Protein AF-A0A250KW39-F1 (afdb_monomer)

Nearest PDB structures (foldseek):
  5y6i-assembly1_A  TM=8.775E-01  e=3.447E-02  Pseudomonas aeruginosa
  4wcg-assembly1_A  TM=8.724E-01  e=2.005E-01  Cyprinid herpesvirus 3
  4wcg-assembly1_B  TM=8.759E-01  e=2.499E-01  Cyprinid herpesvirus 3
  4kmf-assembly1_A-2  TM=8.148E-01  e=2.365E-01  Carassius auratus
  5f8e-assembly2_C  TM=6.368E-01  e=5.977E-02  Mycobacterium tuberculosis H37Rv

Structure (mmCIF, N/CA/C/O backbone):
data_AF-A0A250KW39-F1
#
_entry.id   AF-A0A250KW39-F1
#
loop_
_atom_site.group_PDB
_atom_site.id
_atom_site.type_symbol
_atom_site.label_atom_id
_atom_site.label_alt_id
_atom_site.label_comp_id
_atom_site.label_asym_id
_atom_site.label_entity_id
_atom_site.label_seq_id
_atom_site.pdbx_PDB_ins_code
_atom_site.Cartn_x
_atom_site.Cartn_y
_atom_site.Cartn_z
_atom_site.occupancy
_atom_site.B_iso_or_equiv
_atom_site.auth_seq_id
_atom_site.auth_comp_id
_atom_site.auth_asym_id
_atom_site.auth_atom_id
_atom_site.pdbx_PDB_model_num
ATOM 1 N N . MET A 1 1 ? -12.799 -20.389 -8.546 1.00 24.28 1 MET A N 1
ATOM 2 C CA . MET A 1 1 ? -11.908 -19.408 -9.205 1.00 24.28 1 MET A CA 1
ATOM 3 C C . MET A 1 1 ? -12.646 -18.087 -9.271 1.00 24.28 1 MET A C 1
ATOM 5 O O . MET A 1 1 ? -13.446 -17.881 -10.172 1.00 24.28 1 MET A O 1
ATOM 9 N N . THR A 1 2 ? -12.459 -17.237 -8.269 1.00 25.19 2 THR A N 1
ATOM 10 C CA . THR A 1 2 ? -13.122 -15.932 -8.212 1.00 25.19 2 THR A CA 1
ATOM 11 C C . THR A 1 2 ? -12.277 -14.962 -9.026 1.00 25.19 2 THR A C 1
ATOM 13 O O . THR A 1 2 ? -11.208 -14.546 -8.590 1.00 25.19 2 THR A O 1
ATOM 16 N N . SER A 1 3 ? -12.707 -14.669 -10.253 1.00 28.81 3 SER A N 1
ATOM 17 C CA . SER A 1 3 ? -12.162 -13.545 -11.010 1.00 28.81 3 SER A CA 1
ATOM 18 C C . SER A 1 3 ? -12.504 -12.276 -10.230 1.00 28.81 3 SER A C 1
ATOM 20 O O . SER A 1 3 ? -13.678 -11.954 -10.060 1.00 28.81 3 SER A O 1
ATOM 22 N N . VAL A 1 4 ? -11.496 -11.598 -9.680 1.00 34.19 4 VAL A N 1
ATOM 23 C CA . VAL A 1 4 ? -11.693 -10.295 -9.041 1.00 34.19 4 VAL A CA 1
ATOM 24 C C . VAL A 1 4 ? -11.966 -9.299 -10.164 1.00 34.19 4 VAL A C 1
ATOM 26 O O . VAL A 1 4 ? -11.054 -8.837 -10.846 1.00 34.19 4 VAL A O 1
ATOM 29 N N . ALA A 1 5 ? -13.243 -9.009 -10.406 1.00 32.41 5 ALA A N 1
ATOM 30 C CA . ALA A 1 5 ? -13.639 -7.971 -11.341 1.00 32.41 5 ALA A CA 1
ATOM 31 C C . ALA A 1 5 ? -13.163 -6.617 -10.795 1.00 32.41 5 ALA A C 1
ATOM 33 O O . ALA A 1 5 ? -13.677 -6.109 -9.799 1.00 32.41 5 ALA A O 1
ATOM 34 N N . HIS A 1 6 ? -12.157 -6.022 -11.434 1.00 46.25 6 HIS A N 1
ATOM 35 C CA . HIS A 1 6 ? -11.700 -4.685 -11.076 1.00 46.25 6 HIS A CA 1
ATOM 36 C C . HIS A 1 6 ? -12.673 -3.653 -11.643 1.00 46.25 6 HIS A C 1
ATOM 38 O O . HIS A 1 6 ? -12.792 -3.481 -12.857 1.00 46.25 6 HIS A O 1
ATOM 44 N N . GLN A 1 7 ? -13.386 -2.965 -10.756 1.00 50.16 7 GLN A N 1
ATOM 45 C CA . GLN A 1 7 ? -14.409 -2.001 -11.132 1.00 50.16 7 GLN A CA 1
ATOM 46 C C . GLN A 1 7 ? -14.252 -0.669 -10.422 1.00 50.16 7 GLN A C 1
ATOM 48 O O . GLN A 1 7 ? -13.841 -0.601 -9.268 1.00 50.16 7 GLN A O 1
ATOM 53 N N . ASN A 1 8 ? -14.668 0.394 -11.110 1.00 50.78 8 ASN A N 1
ATOM 54 C CA . ASN A 1 8 ? -14.828 1.709 -10.505 1.00 50.78 8 ASN A CA 1
ATOM 55 C C . ASN A 1 8 ? -16.280 1.848 -10.069 1.00 50.78 8 ASN A C 1
ATOM 57 O O . ASN A 1 8 ? -17.112 2.365 -10.821 1.00 50.78 8 ASN A O 1
ATOM 61 N N . VAL A 1 9 ? -16.580 1.346 -8.878 1.00 47.38 9 VAL A N 1
ATOM 62 C CA . VAL A 1 9 ? -17.898 1.518 -8.278 1.00 47.38 9 VAL A CA 1
ATOM 63 C C . VAL A 1 9 ? -17.781 2.480 -7.113 1.00 47.38 9 VAL A C 1
ATOM 65 O O . VAL A 1 9 ? -16.910 2.347 -6.256 1.00 47.38 9 VAL A O 1
ATOM 68 N N . TYR A 1 10 ? -18.638 3.492 -7.122 1.00 41.12 10 TYR A N 1
ATOM 69 C CA . TYR A 1 10 ? -18.862 4.324 -5.958 1.00 41.12 10 TYR A CA 1
ATOM 70 C C . TYR A 1 10 ? -19.977 3.658 -5.160 1.00 41.12 10 TYR A C 1
ATOM 72 O O . TYR A 1 10 ? -21.124 3.671 -5.588 1.00 41.12 10 TYR A O 1
ATOM 80 N N . LEU A 1 11 ? -19.630 3.040 -4.036 1.00 47.12 11 LEU A N 1
ATOM 81 C CA . LEU A 1 11 ? -20.627 2.580 -3.077 1.00 47.12 11 LEU A CA 1
ATOM 82 C C . LEU A 1 11 ? -20.996 3.785 -2.216 1.00 47.12 11 LEU A C 1
ATOM 84 O O . LEU A 1 11 ? -20.187 4.250 -1.409 1.00 47.12 11 LEU A O 1
ATOM 88 N N . GLY A 1 12 ? -22.184 4.345 -2.442 1.00 39.81 12 GLY A N 1
ATOM 89 C CA . GLY A 1 12 ? -22.645 5.492 -1.674 1.00 39.81 12 GLY A CA 1
ATOM 90 C C . GLY A 1 12 ? -22.842 5.127 -0.195 1.00 39.81 12 GLY A C 1
ATOM 91 O O . GLY A 1 12 ? -23.262 4.008 0.117 1.00 39.81 12 GLY A O 1
ATOM 92 N N . PRO A 1 13 ? -22.614 6.063 0.747 1.00 46.75 13 PRO A N 1
ATOM 93 C CA . PRO A 1 13 ? -22.873 5.828 2.171 1.00 46.75 13 PRO A CA 1
ATOM 94 C C . PRO A 1 13 ? -24.338 5.461 2.466 1.00 46.75 13 PRO A C 1
ATOM 96 O O . PRO A 1 13 ? -24.624 4.853 3.491 1.00 46.75 13 PRO A O 1
ATOM 99 N N . SER A 1 14 ? -25.272 5.778 1.566 1.00 50.09 14 SER A N 1
ATOM 100 C CA . SER A 1 14 ? -26.696 5.449 1.677 1.00 50.09 14 SER A CA 1
ATOM 101 C C . SER A 1 14 ? -27.032 3.969 1.466 1.00 50.09 14 SER A C 1
ATOM 103 O O . SER A 1 14 ? -28.029 3.511 2.017 1.00 50.09 14 SER A O 1
ATOM 105 N N . ALA A 1 15 ? -26.236 3.240 0.679 1.00 56.03 15 ALA A N 1
ATOM 106 C CA . ALA A 1 15 ? -26.459 1.828 0.367 1.00 56.03 15 ALA A CA 1
ATOM 107 C C . ALA A 1 15 ? -25.959 0.924 1.501 1.00 56.03 15 ALA A C 1
ATOM 109 O O . ALA A 1 15 ? -26.715 0.150 2.081 1.00 56.03 15 ALA A O 1
ATOM 110 N N . LEU A 1 16 ? -24.685 1.092 1.864 1.00 60.25 16 LEU A N 1
ATOM 111 C CA . LEU A 1 16 ? -24.022 0.299 2.901 1.00 60.25 16 LEU A CA 1
ATOM 112 C C . LEU A 1 16 ? -24.340 0.784 4.320 1.00 60.25 16 LEU A C 1
ATOM 114 O O . LEU A 1 16 ? -24.392 -0.020 5.241 1.00 60.25 16 LEU A O 1
ATOM 118 N N . GLY A 1 17 ? -24.583 2.084 4.516 1.00 59.19 17 GLY A N 1
ATOM 119 C CA . GLY A 1 17 ? -24.853 2.654 5.842 1.00 59.19 17 GLY A CA 1
ATOM 120 C C . GLY A 1 17 ? -26.207 2.264 6.442 1.00 59.19 17 GLY A C 1
ATOM 121 O O . GLY A 1 17 ? -26.485 2.617 7.583 1.00 59.19 17 GLY A O 1
ATOM 122 N N . ARG A 1 18 ? -27.058 1.563 5.681 1.00 63.81 18 ARG A N 1
ATOM 123 C CA . ARG A 1 18 ? -28.350 1.028 6.144 1.00 63.81 18 ARG A CA 1
ATOM 124 C C . ARG A 1 18 ? -28.279 -0.435 6.583 1.00 63.81 18 ARG A C 1
ATOM 126 O O . ARG A 1 18 ? -29.274 -0.934 7.104 1.00 63.81 18 ARG A O 1
ATOM 133 N N . LEU A 1 19 ? -27.147 -1.101 6.356 1.00 68.62 19 LEU A N 1
ATOM 134 C CA . LEU A 1 19 ? -26.942 -2.492 6.743 1.00 68.62 19 LEU A CA 1
ATOM 135 C C . LEU A 1 19 ? -26.748 -2.597 8.255 1.00 68.62 19 LEU A C 1
ATOM 137 O O . LEU A 1 19 ? -26.087 -1.751 8.864 1.00 68.62 19 LEU A O 1
ATOM 141 N N . ARG A 1 20 ? -27.335 -3.631 8.856 1.00 70.00 20 ARG A N 1
ATOM 142 C CA . ARG A 1 20 ? -27.122 -3.977 10.267 1.00 70.00 20 ARG A CA 1
ATOM 143 C C . ARG A 1 20 ? -26.048 -5.057 10.392 1.00 70.00 20 ARG A C 1
ATOM 145 O O . ARG A 1 20 ? -25.825 -5.815 9.454 1.00 70.00 20 ARG A O 1
ATOM 152 N N . ASP A 1 21 ? -25.394 -5.125 11.550 1.00 70.00 21 ASP A N 1
ATOM 153 C CA . ASP A 1 21 ? -24.298 -6.076 11.799 1.00 70.00 21 ASP A CA 1
ATOM 154 C C . ASP A 1 21 ? -24.741 -7.553 11.723 1.00 70.00 21 ASP A C 1
ATOM 156 O O . ASP A 1 21 ? -23.917 -8.428 11.470 1.00 70.00 21 ASP A O 1
ATOM 160 N N . ASP A 1 22 ? -26.028 -7.840 11.934 1.00 75.25 22 ASP A N 1
ATOM 161 C CA . ASP A 1 22 ? -26.631 -9.179 11.945 1.00 75.25 22 ASP A CA 1
ATOM 162 C C . ASP A 1 22 ? -27.303 -9.571 10.618 1.00 75.25 22 ASP A C 1
ATOM 164 O O . ASP A 1 22 ? -27.958 -10.610 10.520 1.00 75.25 22 ASP A O 1
ATOM 168 N N . GLU A 1 23 ? -27.153 -8.747 9.583 1.00 74.25 23 GLU A N 1
ATOM 169 C CA . GLU A 1 23 ? -27.891 -8.897 8.340 1.00 74.25 23 GLU A CA 1
ATOM 170 C C . GLU A 1 23 ? -27.106 -9.673 7.275 1.00 74.25 23 GLU A C 1
ATOM 172 O O . GLU A 1 23 ? -25.963 -9.348 6.952 1.00 74.25 23 GLU A O 1
ATOM 177 N N . SER A 1 24 ? -27.735 -10.700 6.692 1.00 74.25 24 SER A N 1
ATOM 178 C CA . SER A 1 24 ? -27.155 -11.432 5.565 1.00 74.25 24 SER A CA 1
ATOM 179 C C . SER A 1 24 ? -27.348 -10.640 4.275 1.00 74.25 24 SER A C 1
ATOM 181 O O . SER A 1 24 ? -28.470 -10.287 3.907 1.00 74.25 24 SER A O 1
ATOM 183 N N . VAL A 1 25 ? -26.238 -10.359 3.599 1.00 78.00 25 VAL A N 1
ATOM 184 C CA . VAL A 1 25 ? -26.198 -9.567 2.372 1.00 78.00 25 VAL A CA 1
ATOM 185 C C . VAL A 1 25 ? -25.341 -10.307 1.358 1.00 78.00 25 VAL A C 1
ATOM 187 O O . VAL A 1 25 ? -24.231 -10.737 1.683 1.00 78.00 25 VAL A O 1
ATOM 190 N N . ALA A 1 26 ? -25.828 -10.433 0.128 1.00 77.88 26 ALA A N 1
ATOM 191 C CA . ALA A 1 26 ? -25.006 -10.890 -0.983 1.00 77.88 26 ALA A CA 1
ATOM 192 C C . ALA A 1 26 ? -24.479 -9.676 -1.755 1.00 77.88 26 ALA A C 1
ATOM 194 O O . ALA A 1 26 ? -25.224 -8.749 -2.065 1.00 77.88 26 ALA A O 1
ATOM 195 N N . ILE A 1 27 ? -23.180 -9.672 -2.054 1.00 76.31 27 ILE A N 1
ATOM 196 C CA . ILE A 1 27 ? -22.548 -8.652 -2.894 1.00 76.31 27 ILE A CA 1
ATOM 197 C C . ILE A 1 27 ? -22.086 -9.334 -4.174 1.00 76.31 27 ILE A C 1
ATOM 199 O O . ILE A 1 27 ? -21.207 -10.198 -4.133 1.00 76.31 27 ILE A O 1
ATOM 203 N N . ALA A 1 28 ? -22.640 -8.919 -5.307 1.00 73.25 28 ALA A N 1
ATOM 204 C CA . ALA A 1 28 ? -22.155 -9.305 -6.622 1.00 73.25 28 ALA A CA 1
ATOM 205 C C . ALA A 1 28 ? -21.411 -8.126 -7.254 1.00 73.25 28 ALA A C 1
ATOM 207 O O . ALA A 1 28 ? -21.917 -7.011 -7.327 1.00 73.25 28 ALA A O 1
ATOM 208 N N . VAL A 1 29 ? -20.186 -8.370 -7.716 1.00 66.88 29 VAL A N 1
ATOM 209 C CA . VAL A 1 29 ? -19.383 -7.383 -8.450 1.00 66.88 29 VAL A CA 1
ATOM 210 C C . VAL A 1 29 ? -19.227 -7.896 -9.876 1.00 66.88 29 VAL A C 1
ATOM 212 O O . VAL A 1 29 ? -18.452 -8.819 -10.126 1.00 66.88 29 VAL A O 1
ATOM 215 N N . GLY A 1 30 ? -19.993 -7.337 -10.810 1.00 63.31 30 GLY A N 1
ATOM 216 C CA . GLY A 1 30 ? -20.053 -7.776 -12.209 1.00 63.31 30 GLY A CA 1
ATOM 217 C C . GLY A 1 30 ? -19.812 -6.612 -13.159 1.00 63.31 30 GLY A C 1
ATOM 218 O O . GLY A 1 30 ? -19.944 -5.474 -12.750 1.00 63.31 30 GLY A O 1
ATOM 219 N N . ARG A 1 31 ? -19.468 -6.852 -14.434 1.00 58.69 31 ARG A N 1
ATOM 220 C CA . ARG A 1 31 ? -18.970 -5.840 -15.408 1.00 58.69 31 ARG A CA 1
ATOM 221 C C . ARG A 1 31 ? -19.741 -4.503 -15.464 1.00 58.69 31 ARG A C 1
ATOM 223 O O . ARG A 1 31 ? -19.129 -3.469 -15.763 1.00 58.69 31 ARG A O 1
ATOM 230 N N . ASP A 1 32 ? -21.023 -4.526 -15.129 1.00 61.56 32 ASP A N 1
ATOM 231 C CA . ASP A 1 32 ? -21.939 -3.391 -15.220 1.00 61.56 32 ASP A CA 1
ATOM 232 C C . ASP A 1 32 ? -22.148 -2.631 -13.894 1.00 61.56 32 ASP A C 1
ATOM 234 O O . ASP A 1 32 ? -22.604 -1.486 -13.924 1.00 61.56 32 ASP A O 1
ATOM 238 N N . GLY A 1 33 ? -21.717 -3.181 -12.750 1.00 64.62 33 GLY A N 1
ATOM 239 C CA . GLY A 1 33 ? -21.782 -2.511 -11.449 1.00 64.62 33 GLY A CA 1
ATOM 240 C C . GLY A 1 33 ? -21.633 -3.446 -10.244 1.00 64.62 33 GLY A C 1
ATOM 241 O O . GLY A 1 33 ? -21.324 -4.631 -10.376 1.00 64.62 33 GLY A O 1
ATOM 242 N N . VAL A 1 34 ? -21.867 -2.888 -9.052 1.00 68.50 34 VAL A N 1
ATOM 243 C CA . VAL A 1 34 ? -22.005 -3.677 -7.819 1.00 68.50 34 VAL A CA 1
ATOM 244 C C . VAL A 1 34 ? -23.482 -3.791 -7.490 1.00 68.50 34 VAL A C 1
ATOM 246 O O . VAL A 1 34 ? -24.188 -2.783 -7.425 1.00 68.50 34 VAL A O 1
ATOM 249 N N . GLU A 1 35 ? -23.918 -5.018 -7.257 1.00 74.44 35 GLU A N 1
ATOM 250 C CA . GLU A 1 35 ? -25.256 -5.351 -6.801 1.00 74.44 35 GLU A CA 1
ATOM 251 C C . GLU A 1 35 ? -25.175 -5.804 -5.344 1.00 74.44 35 GLU A C 1
ATOM 253 O O . GLU A 1 35 ? -24.346 -6.638 -4.973 1.00 74.44 35 GLU A O 1
ATOM 258 N N . LEU A 1 36 ? -26.020 -5.210 -4.514 1.00 77.31 36 LEU A N 1
ATOM 259 C CA . LEU A 1 36 ? -26.232 -5.574 -3.121 1.00 77.31 36 LEU A CA 1
ATOM 260 C C . LEU A 1 36 ? -27.615 -6.208 -3.026 1.00 77.31 36 LEU A C 1
ATOM 262 O O . LEU A 1 36 ? -28.611 -5.521 -3.241 1.00 77.31 36 LEU A O 1
ATOM 266 N N . GLU A 1 37 ? -27.685 -7.495 -2.712 1.00 76.31 37 GLU A N 1
ATOM 267 C CA . GLU A 1 37 ? -28.947 -8.184 -2.462 1.00 76.31 37 GLU A CA 1
ATOM 268 C C . GLU A 1 37 ? -29.176 -8.335 -0.959 1.00 76.31 37 GLU A C 1
ATOM 270 O O . GLU A 1 37 ? -28.325 -8.845 -0.223 1.00 76.31 37 GLU A O 1
ATOM 275 N N . ARG A 1 38 ? -30.343 -7.881 -0.507 1.00 75.69 38 ARG A N 1
ATOM 276 C CA . ARG A 1 38 ? -30.764 -7.883 0.891 1.00 75.69 38 ARG A CA 1
ATOM 277 C C . ARG A 1 38 ? -32.224 -8.303 0.969 1.00 75.69 38 ARG A C 1
ATOM 279 O O . ARG A 1 38 ? -33.082 -7.596 0.459 1.00 75.69 38 ARG A O 1
ATOM 286 N N . ALA A 1 39 ? -32.516 -9.413 1.646 1.00 73.75 39 ALA A N 1
ATOM 287 C CA . ALA A 1 39 ? -33.890 -9.874 1.891 1.00 73.75 39 ALA A CA 1
ATOM 288 C C . ALA A 1 39 ? -34.794 -9.905 0.628 1.00 73.75 39 ALA A C 1
ATOM 290 O O . ALA A 1 39 ? -35.990 -9.636 0.715 1.00 73.75 39 ALA A O 1
ATOM 291 N N . GLY A 1 40 ? -34.223 -10.224 -0.542 1.00 70.12 40 GLY A N 1
ATOM 292 C CA . GLY A 1 40 ? -34.926 -10.242 -1.833 1.00 70.12 40 GLY A CA 1
ATOM 293 C C . GLY A 1 40 ? -35.009 -8.891 -2.560 1.00 70.12 40 GLY A C 1
ATOM 294 O O . GLY A 1 40 ? -35.564 -8.828 -3.655 1.00 70.12 40 GLY A O 1
ATOM 295 N N . GLU A 1 41 ? -34.454 -7.817 -1.995 1.00 72.69 41 GLU A N 1
ATOM 296 C CA . GLU A 1 41 ? -34.275 -6.527 -2.663 1.00 72.69 41 GLU A CA 1
ATOM 297 C C . GLU A 1 41 ? -32.861 -6.416 -3.242 1.00 72.69 41 GLU A C 1
ATOM 299 O O . GLU A 1 41 ? -31.872 -6.559 -2.522 1.00 72.69 41 GLU A O 1
ATOM 304 N N . THR A 1 42 ? -32.756 -6.109 -4.536 1.00 74.25 42 THR A N 1
ATOM 305 C CA . THR A 1 42 ? -31.475 -5.862 -5.211 1.00 74.25 42 THR A CA 1
ATOM 306 C C . THR A 1 42 ? -31.259 -4.365 -5.400 1.00 74.25 42 THR A C 1
ATOM 308 O O . THR A 1 42 ? -32.011 -3.688 -6.103 1.00 74.25 42 THR A O 1
ATOM 311 N N . LEU A 1 43 ? -30.193 -3.841 -4.804 1.00 71.44 43 LEU A N 1
ATOM 312 C CA . LEU A 1 43 ? -29.714 -2.484 -5.015 1.00 71.44 43 LEU A CA 1
ATOM 313 C C . LEU A 1 43 ? -28.532 -2.505 -5.987 1.00 71.44 43 LEU A C 1
ATOM 315 O O . LEU A 1 43 ? -27.469 -3.031 -5.666 1.00 71.44 43 LEU A O 1
ATOM 319 N N . VAL A 1 44 ? -28.708 -1.898 -7.161 1.00 69.00 44 VAL A N 1
ATOM 320 C CA . VAL A 1 44 ? -27.661 -1.799 -8.187 1.00 69.00 44 VAL A CA 1
ATOM 321 C C . VAL A 1 44 ? -27.028 -0.411 -8.146 1.00 69.00 44 VAL A C 1
ATOM 323 O O . VAL A 1 44 ? -27.677 0.590 -8.464 1.00 69.00 44 VAL A O 1
ATOM 326 N N . GLU A 1 45 ? -25.750 -0.343 -7.781 1.00 67.81 45 GLU A N 1
ATOM 327 C CA . GLU A 1 45 ? -24.987 0.905 -7.790 1.00 67.81 45 GLU A CA 1
ATOM 328 C C . GLU A 1 45 ? -24.378 1.167 -9.170 1.00 67.81 45 GLU A C 1
ATOM 330 O O . GLU A 1 45 ? -23.684 0.330 -9.760 1.00 67.81 45 GLU A O 1
ATOM 335 N N . LYS A 1 46 ? -24.646 2.366 -9.703 1.00 61.81 46 LYS A N 1
ATOM 336 C CA . LYS A 1 46 ? -24.255 2.742 -11.066 1.00 61.81 46 LYS A CA 1
ATOM 337 C C . LYS A 1 46 ? -22.772 3.075 -11.152 1.00 61.81 46 LYS A C 1
ATOM 339 O O . LYS A 1 46 ? -22.194 3.774 -10.320 1.00 61.81 46 LYS A O 1
ATOM 344 N N . ARG A 1 47 ? -22.169 2.664 -12.262 1.00 65.00 47 ARG A N 1
ATOM 345 C CA . ARG A 1 47 ? -20.781 2.974 -12.591 1.00 65.00 47 ARG A CA 1
ATOM 346 C C . ARG A 1 47 ? -20.559 4.479 -12.760 1.00 65.00 47 ARG A C 1
ATOM 348 O O . ARG A 1 47 ? -21.276 5.155 -13.498 1.00 65.00 47 ARG A O 1
ATOM 355 N N . VAL A 1 48 ? -19.503 4.994 -12.135 1.00 66.25 48 VAL A N 1
ATOM 356 C CA . VAL A 1 48 ? -19.113 6.406 -12.253 1.00 66.25 48 VAL A CA 1
ATOM 357 C C . VAL A 1 48 ? -18.054 6.562 -13.345 1.00 66.25 48 VAL A C 1
ATOM 359 O O . VAL A 1 48 ? -17.117 5.765 -13.446 1.00 66.25 48 VAL A O 1
ATOM 362 N N . ARG A 1 49 ? -18.173 7.609 -14.176 1.00 67.56 49 ARG A N 1
ATOM 363 C CA . ARG A 1 49 ? -17.088 7.990 -15.093 1.00 67.56 49 ARG A CA 1
ATOM 364 C C . ARG A 1 49 ? -15.942 8.574 -14.281 1.00 67.56 49 ARG A C 1
ATOM 366 O O . ARG A 1 49 ? -16.090 9.633 -13.674 1.00 67.56 49 ARG A O 1
ATOM 373 N N . LEU A 1 50 ? -14.796 7.904 -14.292 1.00 66.50 50 LEU A N 1
ATOM 374 C CA . LEU A 1 50 ? -13.627 8.411 -13.594 1.00 66.50 50 LEU A CA 1
ATOM 375 C C . LEU A 1 50 ? -12.960 9.562 -14.357 1.00 66.50 50 LEU A C 1
ATOM 377 O O . LEU A 1 50 ? -12.737 9.446 -15.565 1.00 66.50 50 LEU A O 1
ATOM 381 N N . PRO A 1 51 ? -12.568 10.647 -13.665 1.00 72.06 51 PRO A N 1
ATOM 382 C CA . PRO A 1 51 ? -11.700 11.663 -14.244 1.00 72.06 51 PRO A CA 1
ATOM 383 C C . PRO A 1 51 ? -10.365 11.064 -14.709 1.00 72.06 51 PRO A C 1
ATOM 385 O O . PRO A 1 51 ? -9.780 10.231 -14.018 1.00 72.06 51 PRO A O 1
ATOM 388 N N . VAL A 1 52 ? -9.821 11.560 -15.824 1.00 68.69 52 VAL A N 1
ATOM 389 C CA . VAL A 1 52 ? -8.543 11.087 -16.406 1.00 68.69 52 VAL A CA 1
ATOM 390 C C . VAL A 1 52 ? -7.387 11.125 -15.396 1.00 68.69 52 VAL A C 1
ATOM 392 O O . VAL A 1 52 ? -6.567 10.214 -15.354 1.00 68.69 52 VAL A O 1
ATOM 395 N N . ARG A 1 53 ? -7.344 12.140 -14.524 1.00 68.50 53 ARG A N 1
ATOM 396 C CA . ARG A 1 53 ? -6.348 12.231 -13.439 1.00 68.50 53 ARG A CA 1
ATOM 397 C C . ARG A 1 53 ? -6.394 11.045 -12.463 1.00 68.50 53 ARG A C 1
ATOM 399 O O . ARG A 1 53 ? -5.365 10.608 -11.969 1.00 68.50 53 ARG A O 1
ATOM 406 N N . TRP A 1 54 ? -7.573 10.495 -12.181 1.00 70.94 54 TRP A N 1
ATOM 407 C CA . TRP A 1 54 ? -7.693 9.344 -11.280 1.00 70.94 54 TRP A CA 1
ATOM 408 C C . TRP A 1 54 ? -7.210 8.074 -11.961 1.00 70.94 54 TRP A C 1
ATOM 410 O O . TRP A 1 54 ? -6.498 7.285 -11.353 1.00 70.94 54 TRP A O 1
ATOM 420 N N . VAL A 1 55 ? -7.532 7.933 -13.245 1.00 69.56 55 VAL A N 1
ATOM 421 C CA . VAL A 1 55 ? -7.044 6.842 -14.085 1.00 69.56 55 VAL A CA 1
ATOM 422 C C . VAL A 1 55 ? -5.511 6.800 -14.100 1.00 69.56 55 VAL A C 1
ATOM 424 O O . VAL A 1 55 ? -4.936 5.757 -13.807 1.00 69.56 55 VAL A O 1
ATOM 427 N N . LYS A 1 56 ? -4.852 7.945 -14.337 1.00 69.62 56 LYS A N 1
ATOM 428 C CA . LYS A 1 56 ? -3.384 8.062 -14.256 1.00 69.62 56 LYS A CA 1
ATOM 429 C C . LYS A 1 56 ? -2.863 7.691 -12.862 1.00 69.62 56 LYS A C 1
ATOM 431 O O . LYS A 1 56 ? -1.987 6.843 -12.744 1.00 69.62 56 LYS A O 1
ATOM 436 N N . GLY A 1 57 ? -3.496 8.207 -11.807 1.00 73.81 57 GLY A N 1
ATOM 437 C CA . GLY A 1 57 ? -3.146 7.862 -10.427 1.00 73.81 57 GLY A CA 1
ATOM 438 C C . GLY A 1 57 ? -3.196 6.357 -10.113 1.00 73.81 57 GLY A C 1
ATOM 439 O O . GLY A 1 57 ? -2.301 5.856 -9.440 1.00 73.81 57 GLY A O 1
ATOM 440 N N . PHE A 1 58 ? -4.187 5.609 -10.614 1.00 72.75 58 PHE A N 1
ATOM 441 C CA . PHE A 1 58 ? -4.282 4.155 -10.382 1.00 72.75 58 PHE A CA 1
ATOM 442 C C . PHE A 1 58 ? -3.170 3.342 -11.051 1.00 72.75 58 PHE A C 1
ATOM 444 O O . PHE A 1 58 ? -2.810 2.262 -10.560 1.00 72.75 58 PHE A O 1
ATOM 451 N N . SER A 1 59 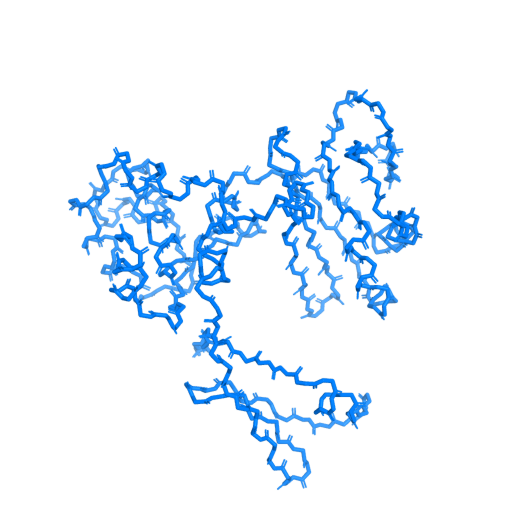? -2.660 3.848 -12.169 1.00 72.50 59 SER A N 1
ATOM 452 C CA . SER A 1 59 ? -1.493 3.311 -12.857 1.00 72.50 59 SER A CA 1
ATOM 453 C C . SER A 1 59 ? -0.207 3.654 -1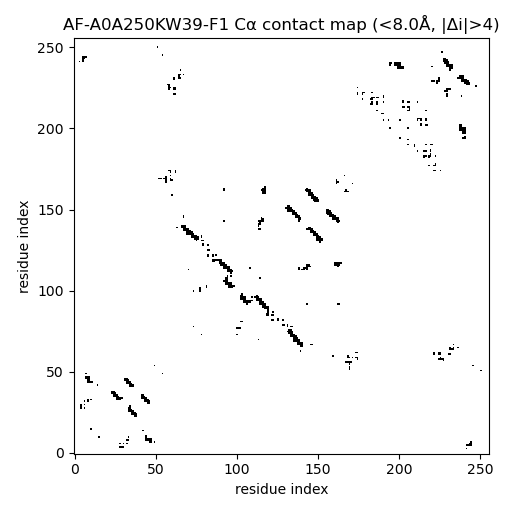2.106 1.00 72.50 59 SER A C 1
ATOM 455 O O . SER A 1 59 ? 0.574 2.757 -11.794 1.00 72.50 59 SER A O 1
ATOM 457 N N . ASP A 1 60 ? -0.031 4.925 -11.737 1.00 77.12 60 ASP A N 1
ATOM 458 C CA . ASP A 1 60 ? 1.169 5.422 -11.053 1.00 77.12 60 ASP A CA 1
ATOM 459 C C . ASP A 1 60 ? 1.379 4.747 -9.691 1.00 77.12 60 ASP A C 1
ATOM 461 O O . ASP A 1 60 ? 2.497 4.383 -9.340 1.00 77.12 60 ASP A O 1
ATOM 465 N N . VAL A 1 61 ? 0.302 4.477 -8.945 1.00 81.56 61 VAL A N 1
ATOM 466 C CA . VAL A 1 61 ? 0.358 3.770 -7.652 1.00 81.56 61 VAL A CA 1
ATOM 467 C C . VAL A 1 61 ? 1.046 2.403 -7.756 1.00 81.56 61 VAL A C 1
ATOM 469 O O . VAL A 1 61 ? 1.753 2.011 -6.830 1.00 81.56 61 VAL A O 1
ATOM 472 N N . GLN A 1 62 ? 0.882 1.664 -8.859 1.00 82.25 62 GLN A N 1
ATOM 473 C CA . GLN A 1 62 ? 1.525 0.347 -8.998 1.00 82.25 62 GLN A CA 1
ATOM 474 C C . GLN A 1 62 ? 3.025 0.427 -9.223 1.00 82.25 62 GLN A C 1
ATOM 476 O O . GLN A 1 62 ? 3.719 -0.540 -8.941 1.00 82.25 62 GLN A O 1
ATOM 481 N N . VAL A 1 63 ? 3.528 1.562 -9.699 1.00 79.56 63 VAL A N 1
ATOM 482 C CA . VAL A 1 63 ? 4.957 1.742 -9.949 1.00 79.56 63 VAL A CA 1
ATOM 483 C C . VAL A 1 63 ? 5.741 1.828 -8.637 1.00 79.56 63 VAL A C 1
ATOM 485 O O . VAL A 1 63 ? 6.847 1.305 -8.548 1.00 79.56 63 VAL A O 1
ATOM 488 N N . TYR A 1 64 ? 5.156 2.413 -7.588 1.00 84.12 64 TYR A N 1
ATOM 489 C CA . TYR A 1 64 ? 5.818 2.526 -6.282 1.00 84.12 64 TYR A CA 1
ATOM 490 C C . TYR A 1 64 ? 5.833 1.214 -5.502 1.00 84.12 64 TYR A C 1
ATOM 492 O O . TYR A 1 64 ? 6.748 0.968 -4.718 1.00 84.12 64 TYR A O 1
ATOM 500 N N . GLN A 1 65 ? 4.812 0.376 -5.677 1.00 89.31 65 GLN A N 1
ATOM 501 C CA . GLN A 1 65 ? 4.588 -0.760 -4.788 1.00 89.31 65 GLN A CA 1
ATOM 502 C C . GLN A 1 65 ? 5.734 -1.793 -4.759 1.00 89.31 65 GLN A C 1
ATOM 504 O O . GLN A 1 65 ? 6.125 -2.173 -3.655 1.00 89.31 65 GLN A O 1
ATOM 509 N N . PRO A 1 66 ? 6.361 -2.178 -5.888 1.00 88.50 66 PRO A N 1
ATOM 510 C CA . PRO A 1 66 ? 7.535 -3.062 -5.885 1.00 88.50 66 PRO A CA 1
ATOM 511 C C . PRO A 1 66 ? 8.757 -2.504 -5.133 1.00 88.50 66 PRO A C 1
ATOM 513 O O . PRO A 1 66 ? 9.598 -3.258 -4.635 1.00 88.50 66 PRO A O 1
ATOM 516 N N . GLY A 1 67 ? 8.879 -1.177 -5.038 1.00 88.19 67 GLY A N 1
ATOM 517 C CA . GLY A 1 67 ? 9.975 -0.520 -4.321 1.00 88.19 67 GLY A CA 1
ATOM 518 C C . GLY A 1 67 ? 9.696 -0.272 -2.839 1.00 88.19 67 GLY A C 1
ATOM 519 O O . GLY A 1 67 ? 10.599 0.156 -2.121 1.00 88.19 67 GLY A O 1
ATOM 520 N N . LEU A 1 68 ? 8.483 -0.553 -2.353 1.00 92.62 68 LEU A N 1
ATOM 521 C CA . LEU A 1 68 ? 8.174 -0.442 -0.930 1.00 92.62 68 LEU A CA 1
ATOM 522 C C . LEU A 1 68 ? 8.975 -1.463 -0.118 1.00 92.62 68 LEU A C 1
ATOM 524 O O . LEU A 1 68 ? 9.186 -2.608 -0.528 1.00 92.62 68 LEU A O 1
ATOM 528 N N . ARG A 1 69 ? 9.421 -1.042 1.062 1.0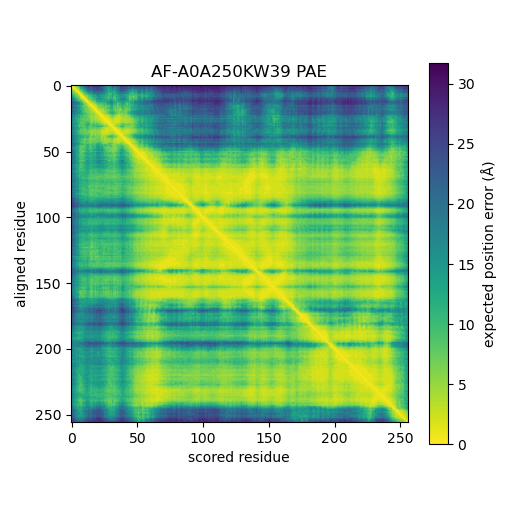0 94.31 69 ARG A N 1
ATOM 529 C CA . ARG A 1 69 ? 10.148 -1.872 2.026 1.00 94.31 69 ARG A CA 1
ATOM 530 C C . ARG A 1 69 ? 9.443 -1.834 3.370 1.00 94.31 69 ARG A C 1
ATOM 532 O O . ARG A 1 69 ? 8.933 -0.786 3.770 1.00 94.31 69 ARG A O 1
ATOM 539 N N . LEU A 1 70 ? 9.382 -2.984 4.044 1.00 95.25 70 LEU A N 1
ATOM 540 C CA . LEU A 1 70 ? 8.738 -3.088 5.350 1.00 95.25 70 LEU A CA 1
ATOM 541 C C . LEU A 1 70 ? 9.517 -2.225 6.337 1.00 95.25 70 LEU A C 1
ATOM 543 O O . LEU A 1 70 ? 10.705 -2.448 6.555 1.00 95.25 70 LEU A O 1
ATOM 547 N N . PHE A 1 71 ? 8.840 -1.253 6.933 1.00 94.94 71 PHE A N 1
ATOM 548 C CA . PHE A 1 71 ? 9.406 -0.450 8.005 1.00 94.94 71 PHE A CA 1
ATOM 549 C C . PHE A 1 71 ? 9.190 -1.141 9.348 1.00 94.94 71 PHE A C 1
ATOM 551 O O . PHE A 1 71 ? 10.124 -1.334 10.124 1.00 94.94 71 PHE A O 1
ATOM 558 N N . CYS A 1 72 ? 7.947 -1.536 9.629 1.00 95.06 72 CYS A N 1
ATOM 559 C CA . CYS A 1 72 ? 7.631 -2.263 10.847 1.00 95.06 72 CYS A CA 1
ATOM 560 C C . CYS A 1 72 ? 6.293 -2.994 10.780 1.00 95.06 72 CYS A C 1
ATOM 562 O O . CYS A 1 72 ? 5.378 -2.593 10.060 1.00 95.06 72 CYS A O 1
ATOM 564 N N . GLU A 1 73 ? 6.153 -3.974 11.664 1.00 95.69 73 GLU A N 1
ATOM 565 C CA . GLU A 1 73 ? 4.883 -4.583 12.045 1.00 95.69 73 GLU A CA 1
ATOM 566 C C . GLU A 1 73 ? 4.604 -4.310 13.528 1.00 95.69 73 GLU A C 1
ATOM 568 O O . GLU A 1 73 ? 5.521 -4.340 14.364 1.00 95.69 73 GLU A O 1
ATOM 573 N N . CYS A 1 74 ? 3.354 -3.993 13.860 1.00 95.62 74 CYS A N 1
ATOM 574 C CA . CYS A 1 74 ? 2.917 -3.777 15.233 1.00 95.62 74 CYS A CA 1
ATOM 575 C C . CYS A 1 74 ? 1.565 -4.437 15.526 1.00 95.62 74 CYS A C 1
ATOM 577 O O . CYS A 1 74 ? 0.750 -4.701 14.637 1.00 95.62 74 CYS A O 1
ATOM 579 N N . SER A 1 75 ? 1.344 -4.718 16.812 1.00 96.19 75 SER A N 1
ATOM 580 C CA . SER A 1 75 ? 0.102 -5.316 17.293 1.00 96.19 75 SER A CA 1
ATOM 581 C C . SER A 1 75 ? -1.077 -4.367 17.097 1.00 96.19 75 SER A C 1
ATOM 583 O O . SER A 1 75 ? -0.912 -3.146 17.059 1.00 96.19 75 SER A O 1
ATOM 585 N N . GLY A 1 76 ? -2.295 -4.907 17.070 1.00 96.31 76 GLY A N 1
ATOM 586 C CA . GLY A 1 76 ? -3.500 -4.086 17.006 1.00 96.31 76 GLY A CA 1
ATOM 587 C C . GLY A 1 76 ? -3.605 -3.067 18.147 1.00 96.31 76 GLY A C 1
ATOM 588 O O . GLY A 1 76 ? -4.175 -1.994 17.964 1.00 96.31 76 GLY A O 1
ATOM 589 N N . ALA A 1 77 ? -3.073 -3.363 19.338 1.00 96.56 77 ALA A N 1
ATOM 590 C CA . ALA A 1 77 ? -3.075 -2.417 20.457 1.00 96.56 77 ALA A CA 1
ATOM 591 C C . ALA A 1 77 ? -2.203 -1.187 20.156 1.00 96.56 77 ALA 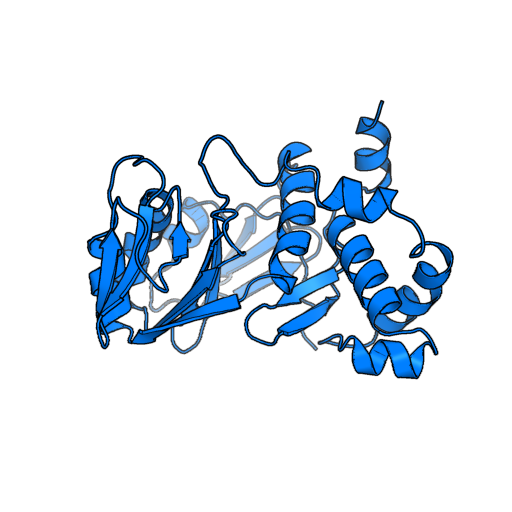A C 1
ATOM 593 O O . ALA A 1 77 ? -2.665 -0.050 20.291 1.00 96.56 77 ALA A O 1
ATOM 594 N N . GLU A 1 78 ? -0.978 -1.410 19.676 1.00 97.06 78 GLU A N 1
ATOM 595 C CA . GLU A 1 78 ? -0.074 -0.325 19.299 1.00 97.06 78 GLU A CA 1
ATOM 596 C C . GLU A 1 78 ? -0.566 0.417 18.053 1.00 97.06 78 GLU A C 1
ATOM 598 O O . GLU A 1 78 ? -0.533 1.644 18.024 1.00 97.06 78 GLU A O 1
ATOM 603 N N . ALA A 1 79 ? -1.099 -0.296 17.057 1.00 96.00 79 ALA A N 1
ATOM 604 C CA . ALA A 1 79 ? -1.684 0.303 15.861 1.00 96.00 79 ALA A CA 1
ATOM 605 C C . ALA A 1 79 ? -2.789 1.307 16.219 1.00 96.00 79 ALA A C 1
ATOM 607 O O . ALA A 1 79 ? -2.771 2.452 15.766 1.00 96.00 79 ALA A O 1
ATOM 608 N N . ARG A 1 80 ? -3.721 0.915 17.100 1.00 96.19 80 ARG A N 1
ATOM 609 C CA . ARG A 1 80 ? -4.793 1.793 17.595 1.00 96.19 80 ARG A CA 1
ATOM 610 C C . ARG A 1 80 ? -4.242 2.988 18.364 1.00 96.19 80 ARG A C 1
ATOM 612 O O . ARG A 1 80 ? -4.704 4.106 18.145 1.00 96.19 80 ARG A O 1
ATOM 619 N N . ARG A 1 81 ? -3.276 2.768 19.264 1.00 95.88 81 ARG A N 1
ATOM 620 C CA . ARG A 1 81 ? -2.618 3.846 20.018 1.00 95.88 81 ARG A CA 1
ATOM 621 C C . ARG A 1 81 ? -1.982 4.858 19.064 1.00 95.88 81 ARG A C 1
ATOM 623 O O . ARG A 1 81 ? -2.257 6.051 19.177 1.00 95.88 81 ARG A O 1
ATOM 630 N N . PHE A 1 82 ? -1.193 4.382 18.105 1.00 95.69 82 PHE A N 1
ATOM 631 C CA . PHE A 1 82 ? -0.509 5.223 17.133 1.00 95.69 82 PHE A CA 1
ATOM 632 C C . PHE A 1 82 ? -1.493 5.988 16.238 1.00 95.69 82 PHE A C 1
ATOM 634 O O . PHE A 1 82 ? -1.405 7.211 16.154 1.00 95.69 82 PHE A O 1
ATOM 641 N N . LEU A 1 83 ? -2.479 5.320 15.632 1.00 94.88 83 LEU A N 1
ATOM 642 C CA . LEU A 1 83 ? -3.447 5.965 14.731 1.00 94.88 83 LEU A CA 1
ATOM 643 C C . LEU A 1 83 ? -4.313 7.025 15.438 1.00 94.88 83 LEU A C 1
ATOM 645 O O . LEU A 1 83 ? -4.683 8.030 14.827 1.00 94.88 83 LEU A O 1
ATOM 649 N N . ARG A 1 84 ? -4.581 6.867 16.742 1.00 93.75 84 ARG A N 1
ATOM 650 C CA . ARG A 1 84 ? -5.221 7.917 17.561 1.00 93.75 84 ARG A CA 1
ATOM 651 C C . ARG A 1 84 ? -4.314 9.119 17.817 1.00 93.75 84 ARG A C 1
ATOM 653 O O . ARG A 1 84 ? -4.823 10.221 17.987 1.00 93.75 84 ARG A O 1
ATOM 660 N N . SER A 1 85 ? -2.997 8.912 17.849 1.00 92.19 85 SER A N 1
ATOM 661 C CA . SER A 1 85 ? -2.001 9.975 18.046 1.00 92.19 85 SER A CA 1
ATOM 662 C C . SER A 1 85 ? -1.675 10.763 16.772 1.00 92.19 85 SER A C 1
ATOM 664 O O . SER A 1 85 ? -1.025 11.804 16.843 1.00 92.19 85 SER A O 1
ATOM 666 N N . VAL A 1 86 ? -2.121 10.284 15.605 1.00 92.12 86 VAL A N 1
ATOM 667 C CA . VAL A 1 86 ? -1.902 10.959 14.322 1.00 92.12 86 VAL A CA 1
ATOM 668 C C . VAL A 1 86 ? -2.526 12.366 14.340 1.00 92.12 86 VAL A C 1
ATOM 670 O O . VAL A 1 86 ? -3.688 12.508 14.736 1.00 92.12 86 VAL A O 1
ATOM 673 N N . PRO A 1 87 ? -1.799 13.407 13.879 1.00 88.56 87 PRO A N 1
ATOM 674 C CA . PRO A 1 87 ? -2.316 14.770 13.825 1.00 88.56 87 PRO A CA 1
ATOM 675 C C . PRO A 1 87 ? -3.626 14.873 13.039 1.00 88.56 87 PRO A C 1
ATOM 677 O O . PRO A 1 87 ? -3.777 14.267 11.980 1.00 88.56 87 PRO A O 1
ATOM 680 N N . ARG A 1 88 ? -4.567 15.682 13.540 1.00 88.06 88 ARG A N 1
ATOM 681 C CA . ARG A 1 88 ? -5.852 15.938 12.864 1.00 88.06 88 ARG A CA 1
ATOM 682 C C . ARG A 1 88 ? -5.725 16.913 11.698 1.00 88.06 88 ARG A C 1
ATOM 684 O O . ARG A 1 88 ? -6.438 16.782 10.712 1.00 88.06 88 ARG A O 1
ATOM 691 N N . ASN A 1 89 ? -4.818 17.876 11.826 1.00 86.00 89 ASN A N 1
ATOM 692 C CA . ASN A 1 89 ? -4.593 18.902 10.820 1.00 86.00 89 ASN A CA 1
ATOM 693 C C . ASN A 1 89 ? -3.444 18.500 9.889 1.00 86.00 89 ASN A C 1
ATOM 695 O O . ASN A 1 89 ? -2.551 17.753 10.310 1.00 86.00 89 ASN A O 1
ATOM 699 N N . PRO A 1 90 ? -3.429 19.011 8.645 1.00 82.00 90 PRO A N 1
ATOM 700 C CA . PRO A 1 90 ? -2.265 18.909 7.782 1.00 82.00 90 PRO A CA 1
ATOM 701 C C . PRO A 1 90 ? -1.021 19.413 8.513 1.00 82.00 90 PRO A C 1
ATOM 703 O O . PRO A 1 90 ? -0.944 20.570 8.914 1.00 82.00 90 PRO A O 1
ATOM 706 N N . ALA A 1 91 ? -0.065 18.513 8.711 1.00 74.06 91 ALA A N 1
ATOM 707 C CA . ALA A 1 91 ? 1.251 18.824 9.236 1.00 74.06 91 ALA A CA 1
ATOM 708 C C . ALA A 1 91 ? 2.274 18.679 8.108 1.00 74.06 91 ALA A C 1
ATOM 710 O O . ALA A 1 91 ? 2.050 17.918 7.157 1.00 74.06 91 ALA A O 1
ATOM 711 N N . ALA A 1 92 ? 3.393 19.392 8.235 1.00 75.38 92 ALA A N 1
ATOM 712 C CA . ALA A 1 92 ? 4.566 19.157 7.404 1.00 75.38 92 ALA A CA 1
ATOM 713 C C . ALA A 1 92 ? 5.017 17.684 7.495 1.00 75.38 92 ALA A C 1
ATOM 715 O O . ALA A 1 92 ? 4.595 16.938 8.386 1.00 75.38 92 ALA A O 1
ATOM 716 N N . GLY A 1 93 ? 5.861 17.257 6.551 1.00 80.94 93 GLY A N 1
ATOM 717 C CA . GLY A 1 93 ? 6.450 15.918 6.583 1.00 80.94 93 GLY A CA 1
ATOM 718 C C . GLY A 1 93 ? 7.135 15.642 7.925 1.00 80.94 93 GLY A C 1
ATOM 719 O O . GLY A 1 93 ? 7.803 16.514 8.472 1.00 80.94 93 GLY A O 1
ATOM 720 N N . ALA A 1 94 ? 6.957 14.430 8.439 1.00 90.00 94 ALA A N 1
ATOM 721 C CA . ALA A 1 94 ? 7.514 13.965 9.703 1.00 90.00 94 ALA A CA 1
ATOM 722 C C . ALA A 1 94 ? 8.324 12.683 9.477 1.00 90.00 94 ALA A C 1
ATOM 724 O O . ALA A 1 94 ? 8.329 12.108 8.389 1.00 90.00 94 ALA A O 1
ATOM 725 N N . TYR A 1 95 ? 8.983 12.208 10.524 1.00 92.94 95 TYR A N 1
ATOM 726 C CA . TYR A 1 95 ? 9.678 10.931 10.545 1.00 92.94 95 TYR A CA 1
ATOM 727 C C . TYR A 1 95 ? 8.961 9.983 11.495 1.00 92.94 95 TYR A C 1
ATOM 729 O O . TYR A 1 95 ? 8.768 10.283 12.676 1.00 92.94 95 TYR A O 1
ATOM 737 N N . LEU A 1 96 ? 8.561 8.829 10.975 1.00 94.19 96 LEU A N 1
ATOM 738 C CA . LEU A 1 96 ? 8.092 7.718 11.778 1.00 94.19 96 LEU A CA 1
ATOM 739 C C . LEU A 1 96 ? 9.302 6.997 12.362 1.00 94.19 96 LEU A C 1
ATOM 741 O O . LEU A 1 96 ? 10.238 6.655 11.645 1.00 94.19 96 LEU A O 1
ATOM 745 N N . ALA A 1 97 ? 9.273 6.753 13.664 1.00 94.00 97 ALA A N 1
ATOM 746 C CA . ALA A 1 97 ? 10.362 6.113 14.377 1.00 94.00 97 ALA A CA 1
ATOM 747 C C . ALA A 1 97 ? 9.833 5.032 15.309 1.00 94.00 97 ALA A C 1
ATOM 749 O O . ALA A 1 97 ? 8.787 5.194 15.946 1.00 94.00 97 ALA A O 1
ATOM 750 N N . ARG A 1 98 ? 10.604 3.956 15.446 1.00 92.19 98 ARG A N 1
ATOM 751 C CA . ARG A 1 98 ? 10.314 2.881 16.392 1.00 92.19 98 ARG A CA 1
ATOM 752 C C . ARG A 1 98 ? 11.178 3.038 17.644 1.00 92.19 98 ARG A C 1
ATOM 754 O O . ARG A 1 98 ? 12.345 3.415 17.560 1.00 92.19 98 ARG A O 1
ATOM 761 N N . SER A 1 99 ? 10.591 2.856 18.824 1.00 87.94 99 SER A N 1
ATOM 762 C CA . SER A 1 99 ? 11.313 2.694 20.097 1.00 87.94 99 SER A CA 1
ATOM 763 C C . SER A 1 99 ? 10.773 1.444 20.775 1.00 87.94 99 SER A C 1
ATOM 765 O O . SER A 1 99 ? 9.625 1.434 21.230 1.00 87.94 99 SER A O 1
ATOM 767 N N . GLY A 1 100 ? 11.552 0.362 20.772 1.00 86.62 100 GLY A N 1
ATOM 768 C CA . GLY A 1 100 ? 11.069 -0.951 21.202 1.00 86.62 100 GLY A CA 1
ATOM 769 C C . GLY A 1 100 ? 9.850 -1.381 20.382 1.00 86.62 100 GLY A C 1
ATOM 770 O O . GLY A 1 100 ? 9.944 -1.529 19.167 1.00 86.62 100 GLY A O 1
ATOM 771 N N . ASN A 1 101 ? 8.695 -1.530 21.030 1.00 85.88 101 ASN A N 1
ATOM 772 C CA . ASN A 1 101 ? 7.424 -1.869 20.376 1.00 85.88 101 ASN A CA 1
ATOM 773 C C . ASN A 1 101 ? 6.510 -0.668 20.122 1.00 85.88 101 ASN A C 1
ATOM 775 O O . ASN A 1 101 ? 5.371 -0.858 19.712 1.00 85.88 101 ASN A O 1
ATOM 779 N N . THR A 1 102 ? 6.993 0.551 20.355 1.00 92.81 102 THR A N 1
ATOM 780 C CA . THR A 1 102 ? 6.196 1.768 20.194 1.00 92.81 102 THR A CA 1
ATOM 781 C C . THR A 1 102 ? 6.565 2.529 18.930 1.00 92.81 102 THR A C 1
ATOM 783 O O . THR A 1 102 ? 7.740 2.637 18.564 1.00 92.81 102 THR A O 1
ATOM 786 N N . LEU A 1 103 ? 5.552 3.088 18.282 1.00 95.19 103 LEU A N 1
ATOM 787 C CA . LEU A 1 103 ? 5.659 4.021 17.175 1.00 95.19 103 LEU A CA 1
ATOM 788 C C . LEU A 1 103 ? 5.531 5.450 17.695 1.00 95.19 103 LEU A C 1
ATOM 790 O O . LEU A 1 103 ? 4.683 5.758 18.538 1.00 95.19 103 LEU A O 1
ATOM 794 N N . ARG A 1 104 ? 6.382 6.332 17.175 1.00 93.19 104 ARG A N 1
ATOM 795 C CA . ARG A 1 104 ? 6.357 7.767 17.466 1.00 93.19 104 ARG A CA 1
ATOM 796 C C . ARG A 1 104 ? 6.624 8.579 16.210 1.00 93.19 104 ARG A C 1
ATOM 798 O O . ARG A 1 104 ? 7.322 8.122 15.306 1.00 93.19 104 ARG A O 1
ATOM 805 N N . LEU A 1 105 ? 6.097 9.797 16.194 1.00 93.31 105 LEU A N 1
ATOM 806 C CA . LEU A 1 105 ? 6.420 10.795 15.183 1.00 93.31 105 LEU A CA 1
ATOM 807 C C . LEU A 1 105 ? 7.499 11.736 15.716 1.00 93.31 105 LEU A C 1
ATOM 809 O O . LEU A 1 105 ? 7.440 12.170 16.864 1.00 93.31 105 LEU A O 1
ATOM 813 N N . SER A 1 106 ? 8.466 12.050 14.865 1.00 91.69 106 SER A N 1
ATOM 814 C CA . SER A 1 106 ? 9.504 13.052 15.087 1.00 91.69 106 SER A CA 1
ATOM 815 C C . SER A 1 106 ? 9.436 14.097 13.978 1.00 91.69 106 SER A C 1
ATOM 817 O O . SER A 1 106 ? 9.222 13.753 12.820 1.00 91.69 106 SER A O 1
ATOM 819 N N . GLN A 1 107 ? 9.632 15.371 14.314 1.00 89.94 107 GLN A N 1
ATOM 820 C CA . GLN A 1 107 ? 9.759 16.435 13.307 1.00 89.94 107 GLN A CA 1
ATOM 821 C C . GLN A 1 107 ? 11.160 16.471 12.682 1.00 89.94 107 GLN A C 1
ATOM 823 O O . GLN A 1 107 ? 11.335 16.941 11.563 1.00 89.94 107 GLN A O 1
ATOM 828 N N . LEU A 1 108 ? 12.157 15.944 13.394 1.00 90.56 108 LEU A N 1
ATOM 829 C CA . LEU A 1 108 ? 13.533 15.840 12.922 1.00 90.56 108 LEU A CA 1
ATOM 830 C C . LEU A 1 108 ? 13.822 14.429 12.418 1.00 90.56 108 LEU A C 1
ATOM 832 O O . LEU A 1 108 ? 13.249 13.455 12.922 1.00 90.56 108 LEU A O 1
ATOM 836 N N . ALA A 1 109 ? 14.736 14.330 11.453 1.00 90.25 109 ALA A N 1
ATOM 837 C CA . ALA A 1 109 ? 15.260 13.051 11.001 1.00 90.25 109 ALA A CA 1
ATOM 838 C C . ALA A 1 109 ? 15.889 12.304 12.183 1.00 90.25 109 ALA A C 1
ATOM 840 O O . ALA A 1 109 ? 16.582 12.891 13.015 1.00 90.25 109 ALA A O 1
ATOM 841 N N . VAL A 1 110 ? 15.629 11.005 12.262 1.00 90.00 110 VAL A N 1
ATOM 842 C CA . VAL A 1 110 ? 16.162 10.128 13.307 1.00 90.00 110 VAL A CA 1
ATOM 843 C C . VAL A 1 110 ? 16.746 8.880 12.666 1.00 90.00 110 VAL A C 1
ATOM 845 O O . VAL A 1 110 ? 16.258 8.429 11.631 1.00 90.00 110 VAL A O 1
ATOM 848 N N . GLY A 1 111 ? 17.787 8.317 13.282 1.00 88.44 111 GLY A N 1
ATOM 849 C CA . GLY A 1 111 ? 18.428 7.099 12.789 1.00 88.44 111 GLY A CA 1
ATOM 850 C C . GLY A 1 111 ? 17.424 5.952 12.658 1.00 88.44 111 GLY A C 1
ATOM 851 O O . GLY A 1 111 ? 16.693 5.657 13.604 1.00 88.44 111 GLY A O 1
ATOM 852 N N . GLY A 1 112 ? 17.363 5.344 11.471 1.00 88.50 112 GLY A N 1
ATOM 853 C CA . GLY A 1 112 ? 16.402 4.283 11.158 1.00 88.50 112 GLY A CA 1
ATOM 854 C C . GLY A 1 112 ? 14.939 4.741 11.124 1.00 88.50 112 GLY A C 1
ATOM 855 O O . GLY A 1 112 ? 14.050 3.901 11.203 1.00 88.50 112 GLY A O 1
ATOM 856 N N . GLY A 1 113 ? 14.671 6.049 11.062 1.00 91.50 113 GLY A N 1
ATOM 857 C CA . GLY A 1 113 ? 13.332 6.595 10.864 1.00 91.50 113 GLY A CA 1
ATOM 858 C C . GLY A 1 113 ? 12.932 6.625 9.390 1.00 91.50 113 GLY A C 1
ATOM 859 O O . GLY A 1 113 ? 13.776 6.719 8.507 1.00 91.50 113 GLY A O 1
ATOM 860 N N . MET A 1 114 ? 11.629 6.587 9.130 1.00 93.00 114 MET A N 1
ATOM 861 C CA . MET A 1 114 ? 11.056 6.653 7.785 1.00 93.00 114 MET A CA 1
ATOM 862 C C . MET A 1 114 ? 10.339 7.984 7.583 1.00 93.00 114 MET A C 1
ATOM 864 O O . MET A 1 114 ? 9.454 8.333 8.369 1.00 93.00 114 MET A O 1
ATOM 868 N N . ARG A 1 115 ? 10.679 8.720 6.520 1.00 91.94 115 ARG A N 1
ATOM 869 C CA . ARG A 1 115 ? 9.963 9.949 6.156 1.00 91.94 115 ARG A CA 1
ATOM 870 C C . ARG A 1 115 ? 8.521 9.618 5.767 1.00 91.94 115 ARG A C 1
ATOM 872 O O . ARG A 1 115 ? 8.273 8.742 4.945 1.00 91.94 115 ARG A O 1
ATOM 879 N N . VAL A 1 116 ? 7.568 10.338 6.344 1.00 91.12 116 VAL A N 1
ATOM 880 C CA . VAL A 1 116 ? 6.129 10.167 6.122 1.00 91.12 116 VAL A CA 1
ATOM 881 C C . VAL A 1 116 ? 5.447 11.522 5.992 1.00 91.12 116 VAL A C 1
ATOM 883 O O . VAL A 1 116 ? 5.839 12.497 6.635 1.00 91.12 116 VAL A O 1
ATOM 886 N N . GLY A 1 117 ? 4.394 11.595 5.183 1.00 88.56 117 GLY A N 1
ATOM 887 C CA . GLY A 1 117 ? 3.659 12.836 4.972 1.00 88.56 117 GLY A CA 1
ATOM 888 C C . GLY A 1 117 ? 2.157 12.637 4.807 1.00 88.56 117 GLY A C 1
ATOM 889 O O . GLY A 1 117 ? 1.654 11.553 4.502 1.00 88.56 117 GLY A O 1
ATOM 890 N N . GLY A 1 118 ? 1.406 13.703 5.090 1.00 88.25 118 GLY A N 1
ATOM 891 C CA . GLY A 1 118 ? -0.052 13.701 4.978 1.00 88.25 118 GLY A CA 1
ATOM 892 C C . GLY A 1 118 ? -0.751 12.666 5.869 1.00 88.25 118 GLY A C 1
ATOM 893 O O . GLY A 1 118 ? -1.792 12.147 5.469 1.00 88.25 118 GLY A O 1
ATOM 894 N N . LEU A 1 119 ? -0.193 12.362 7.050 1.00 91.56 119 LEU A N 1
ATOM 895 C CA . LEU A 1 119 ? -0.719 11.331 7.958 1.00 91.56 119 LEU A CA 1
ATOM 896 C C . LEU A 1 119 ? -2.140 11.612 8.450 1.00 91.56 119 LEU A C 1
ATOM 898 O O . LEU A 1 119 ? -2.883 10.669 8.680 1.00 91.56 119 LEU A O 1
ATOM 902 N N . HIS A 1 120 ? -2.554 12.879 8.543 1.00 91.00 120 HIS A N 1
ATOM 903 C CA . HIS A 1 120 ? -3.933 13.254 8.880 1.00 91.00 120 HIS A CA 1
ATOM 904 C C . HIS A 1 120 ? -4.985 12.573 7.982 1.00 91.00 120 HIS A C 1
ATOM 906 O O . HIS A 1 120 ? -6.117 12.366 8.408 1.00 91.00 120 HIS A O 1
ATOM 912 N N . ARG A 1 121 ? -4.615 12.146 6.763 1.00 91.75 121 ARG A N 1
ATOM 913 C CA . ARG A 1 121 ? -5.488 11.364 5.872 1.00 91.75 121 ARG A CA 1
ATOM 914 C C . ARG A 1 121 ? -5.855 9.991 6.444 1.00 91.75 121 ARG A C 1
ATOM 916 O O . ARG A 1 121 ? -6.928 9.486 6.137 1.00 91.75 121 ARG A O 1
ATOM 923 N N . LEU A 1 122 ? -5.031 9.412 7.320 1.00 93.50 122 LEU A N 1
ATOM 924 C CA . LEU A 1 122 ? -5.324 8.144 8.002 1.00 93.50 122 LEU A CA 1
ATOM 925 C C . LEU A 1 122 ? -6.486 8.253 8.991 1.00 93.50 122 LEU A C 1
ATOM 927 O O . LEU A 1 122 ? -7.023 7.232 9.402 1.00 93.50 122 LEU A O 1
ATOM 931 N N . ARG A 1 123 ? -6.919 9.465 9.356 1.00 90.56 123 ARG A N 1
ATOM 932 C CA . ARG A 1 123 ? -8.078 9.671 10.239 1.00 90.56 123 ARG A CA 1
ATOM 933 C C . ARG A 1 123 ? -9.386 9.174 9.618 1.00 90.56 123 ARG A C 1
ATOM 935 O O . ARG A 1 123 ? -10.323 8.888 10.351 1.00 90.56 123 ARG A O 1
ATOM 942 N N . VAL A 1 124 ? -9.430 8.958 8.298 1.00 90.25 124 VAL A N 1
ATOM 943 C CA . VAL A 1 124 ? -10.541 8.245 7.636 1.00 90.25 124 VAL A CA 1
ATOM 944 C C . VAL A 1 124 ? -10.764 6.836 8.213 1.00 90.25 124 VAL A C 1
ATOM 946 O O . VAL A 1 124 ? -11.854 6.285 8.106 1.00 90.25 124 VAL A O 1
ATOM 949 N N . LEU A 1 125 ? -9.747 6.267 8.867 1.00 91.31 125 LEU A N 1
ATOM 950 C CA . LEU A 1 125 ? -9.778 4.952 9.504 1.00 91.31 125 LEU A CA 1
ATOM 951 C C . LEU A 1 125 ? -10.293 4.977 10.944 1.00 91.31 125 LEU A C 1
ATOM 953 O O . LEU A 1 125 ? -10.417 3.909 11.540 1.00 91.31 125 LEU A O 1
ATOM 957 N N . ASP A 1 126 ? -10.586 6.150 11.515 1.00 91.00 126 ASP A N 1
ATOM 958 C CA . ASP A 1 126 ? -11.066 6.280 12.897 1.00 91.00 126 ASP A CA 1
ATOM 959 C C . ASP A 1 126 ? -12.230 5.323 13.232 1.00 91.00 126 ASP A C 1
ATOM 961 O O . ASP A 1 126 ? -12.156 4.658 14.272 1.00 91.00 126 ASP A O 1
ATOM 965 N N . PRO A 1 127 ? -13.253 5.152 12.364 1.00 91.19 12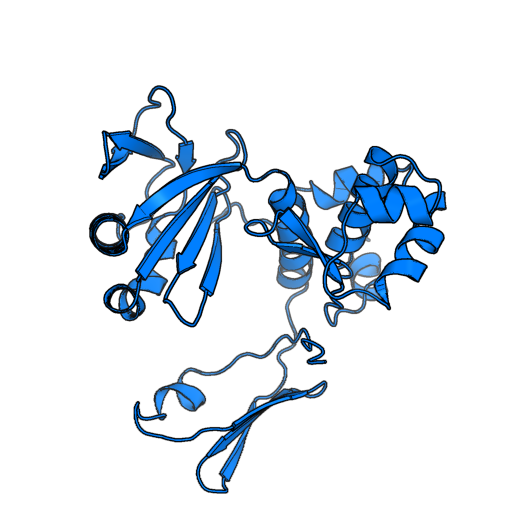7 PRO A N 1
ATOM 966 C CA . PRO A 1 127 ? -14.347 4.211 12.621 1.00 91.19 127 PRO A CA 1
ATOM 967 C C . PRO A 1 127 ? -13.910 2.739 12.656 1.00 91.19 127 PRO A C 1
ATOM 969 O O . PRO A 1 127 ? -14.577 1.903 13.257 1.00 91.19 127 PRO A O 1
ATOM 972 N N . LEU A 1 128 ? -12.785 2.402 12.019 1.00 90.81 128 LEU A N 1
ATOM 973 C CA . LEU A 1 128 ? -12.294 1.029 11.885 1.00 90.81 128 LEU A CA 1
ATOM 974 C C . LEU A 1 128 ? -11.306 0.636 12.988 1.00 90.81 128 LEU A C 1
ATOM 976 O O . LEU A 1 128 ? -11.008 -0.549 13.138 1.00 90.81 128 LEU A O 1
ATOM 980 N N . LEU A 1 129 ? -10.819 1.592 13.790 1.00 92.62 129 LEU A N 1
ATOM 981 C CA . LEU A 1 129 ? -9.751 1.351 14.767 1.00 92.62 129 LEU A CA 1
ATOM 982 C C . LEU A 1 129 ? -10.072 0.206 15.730 1.00 92.62 129 LEU A C 1
ATOM 984 O O . LEU A 1 129 ? -9.190 -0.585 16.056 1.00 92.62 129 LEU A O 1
ATOM 988 N N . GLY A 1 130 ? -11.327 0.081 16.171 1.00 92.62 130 GLY A N 1
ATOM 989 C CA . GLY A 1 130 ? -11.752 -0.974 17.097 1.00 92.62 130 GLY A CA 1
ATOM 990 C C . GLY A 1 130 ? -11.441 -2.387 16.595 1.00 92.62 130 GLY A C 1
ATOM 991 O O . GLY A 1 130 ? -11.043 -3.237 17.390 1.00 92.62 130 GLY A O 1
ATOM 992 N N . ARG A 1 131 ? -11.498 -2.614 15.279 1.00 93.94 131 ARG A N 1
ATOM 993 C CA . ARG A 1 131 ? -11.366 -3.942 14.662 1.00 93.94 131 ARG A CA 1
ATOM 994 C C . ARG A 1 131 ? -9.937 -4.316 14.250 1.00 93.94 131 ARG A C 1
ATOM 996 O O . ARG A 1 131 ? -9.702 -5.447 13.856 1.00 93.94 131 ARG A O 1
ATOM 1003 N N . ILE A 1 132 ? -8.971 -3.401 14.355 1.00 96.12 132 ILE A N 1
ATOM 1004 C CA . ILE A 1 132 ? -7.597 -3.647 13.884 1.00 96.12 132 ILE A CA 1
ATOM 1005 C C . ILE A 1 132 ? -6.906 -4.729 14.728 1.00 96.12 132 ILE A C 1
ATOM 1007 O O . ILE A 1 132 ? -6.587 -4.513 15.897 1.00 96.12 132 ILE A O 1
ATOM 1011 N N . ALA A 1 133 ? -6.597 -5.870 14.125 1.00 96.88 133 ALA A N 1
ATOM 1012 C CA . ALA A 1 133 ? -5.812 -6.946 14.724 1.00 96.88 133 ALA A CA 1
ATOM 1013 C C . ALA A 1 133 ? -4.296 -6.686 14.633 1.00 96.88 133 ALA A C 1
ATOM 1015 O O . ALA A 1 133 ? -3.550 -7.047 15.546 1.00 96.88 133 ALA A O 1
ATOM 1016 N N . GLY A 1 134 ? -3.839 -6.000 13.583 1.00 96.69 134 GLY A N 1
ATOM 1017 C CA . GLY A 1 134 ? -2.429 -5.659 13.380 1.00 96.69 134 GLY A CA 1
ATOM 1018 C C . GLY A 1 134 ? -2.223 -4.604 12.298 1.00 96.69 134 GLY A C 1
ATOM 1019 O O . GLY A 1 134 ? -3.142 -4.287 11.542 1.00 96.69 134 GLY A O 1
ATOM 1020 N N . LEU A 1 135 ? -1.015 -4.048 12.238 1.00 96.75 135 LEU A N 1
ATOM 1021 C CA . LEU A 1 135 ? -0.634 -3.045 11.246 1.00 96.75 135 LEU A CA 1
ATOM 1022 C C . LEU A 1 135 ? 0.788 -3.305 10.751 1.00 96.75 135 LEU A C 1
ATOM 1024 O O . LEU A 1 135 ? 1.716 -3.422 11.554 1.00 96.75 135 LEU A O 1
ATOM 1028 N N . ARG A 1 136 ? 0.964 -3.310 9.429 1.00 97.06 136 ARG A N 1
ATOM 1029 C CA . ARG A 1 136 ? 2.275 -3.207 8.782 1.00 97.06 136 ARG A CA 1
ATOM 1030 C C . ARG A 1 136 ? 2.401 -1.866 8.086 1.00 97.06 136 ARG A C 1
ATOM 1032 O O . ARG A 1 136 ? 1.465 -1.388 7.445 1.00 97.06 136 ARG A O 1
ATOM 1039 N N . ILE A 1 137 ? 3.569 -1.260 8.228 1.00 96.38 137 ILE A N 1
ATOM 1040 C CA . ILE A 1 137 ? 3.882 0.033 7.631 1.00 96.38 137 ILE A CA 1
ATOM 1041 C C . ILE A 1 137 ? 5.051 -0.166 6.682 1.00 96.38 137 ILE A C 1
ATOM 1043 O O . ILE A 1 137 ? 6.055 -0.779 7.048 1.00 96.38 137 ILE A O 1
ATOM 1047 N N . TRP A 1 138 ? 4.915 0.366 5.475 1.00 96.19 138 TRP A N 1
ATOM 1048 C CA . TRP A 1 138 ? 5.903 0.260 4.412 1.00 96.19 138 TRP A CA 1
ATOM 1049 C C . TRP A 1 138 ? 6.333 1.649 3.954 1.00 96.19 138 TRP A C 1
ATOM 1051 O O . TRP A 1 138 ? 5.514 2.569 3.919 1.00 96.19 138 TRP A O 1
ATOM 1061 N N . GLY A 1 139 ? 7.599 1.790 3.573 1.00 93.81 139 GLY A N 1
ATOM 1062 C CA . GLY A 1 139 ? 8.176 3.037 3.074 1.00 93.81 139 GLY A CA 1
ATOM 1063 C C . GLY A 1 139 ? 8.815 2.871 1.711 1.00 93.81 139 GLY A C 1
ATOM 1064 O O . GLY A 1 139 ? 9.373 1.816 1.409 1.00 93.81 139 GLY A O 1
ATOM 1065 N N . TYR A 1 140 ? 8.750 3.919 0.895 1.00 89.56 140 TYR A N 1
ATOM 1066 C CA . TYR A 1 140 ? 9.470 3.998 -0.372 1.00 89.56 140 TYR A CA 1
ATOM 1067 C C . TYR A 1 140 ? 10.640 4.977 -0.238 1.00 89.56 140 TYR A C 1
ATOM 1069 O O . TYR A 1 140 ? 10.461 6.186 -0.417 1.00 89.56 140 TYR A O 1
ATOM 1077 N N . ALA A 1 141 ? 11.825 4.448 0.081 1.00 79.44 141 ALA A N 1
ATOM 1078 C CA . ALA A 1 141 ? 13.052 5.231 0.270 1.00 79.44 141 ALA A CA 1
ATOM 1079 C C . ALA A 1 141 ? 12.793 6.538 1.067 1.00 79.44 141 ALA A C 1
ATOM 1081 O O . ALA A 1 141 ? 11.964 6.560 1.979 1.00 79.44 141 ALA A O 1
ATOM 1082 N N . ASP A 1 142 ? 13.444 7.641 0.692 1.00 70.94 142 ASP A N 1
ATOM 1083 C CA . ASP A 1 142 ? 13.222 8.967 1.288 1.00 70.94 142 ASP A CA 1
ATOM 1084 C C . ASP A 1 142 ? 12.138 9.792 0.565 1.00 70.94 142 ASP A C 1
ATOM 1086 O O . ASP A 1 142 ? 11.937 10.977 0.850 1.00 70.94 142 ASP A O 1
ATOM 1090 N N . ALA A 1 143 ? 11.386 9.177 -0.356 1.00 77.38 143 ALA A N 1
ATOM 1091 C CA . ALA A 1 143 ? 10.387 9.881 -1.164 1.00 77.38 143 ALA A CA 1
ATOM 1092 C C . ALA A 1 143 ? 9.177 10.352 -0.339 1.00 77.38 143 ALA A C 1
ATOM 1094 O O . ALA A 1 143 ? 8.457 11.257 -0.753 1.00 77.38 143 ALA A O 1
ATOM 1095 N N . GLY A 1 144 ? 8.944 9.770 0.842 1.00 82.44 144 GLY A N 1
ATOM 1096 C CA . GLY A 1 144 ? 7.792 10.083 1.694 1.00 82.44 144 GLY A CA 1
ATOM 1097 C C . GLY A 1 144 ? 6.496 9.368 1.294 1.00 82.44 144 GLY A C 1
ATOM 1098 O O . GLY A 1 144 ? 5.465 9.590 1.929 1.00 82.44 144 GLY A O 1
ATOM 1099 N N . VAL A 1 145 ? 6.539 8.500 0.276 1.00 89.50 145 VAL A N 1
ATOM 1100 C CA . VAL A 1 145 ? 5.453 7.559 -0.024 1.00 89.50 145 VAL A CA 1
ATOM 1101 C C . VAL A 1 145 ? 5.453 6.467 1.042 1.00 89.50 145 VAL A C 1
ATOM 1103 O O . VAL A 1 145 ? 6.490 5.865 1.328 1.00 89.50 145 VAL A O 1
ATOM 1106 N N . SER A 1 146 ? 4.285 6.203 1.624 1.00 93.31 146 SER A N 1
ATOM 1107 C CA . SER A 1 146 ? 4.122 5.175 2.657 1.00 93.31 146 SER A CA 1
ATOM 1108 C C . SER A 1 146 ? 2.883 4.332 2.414 1.00 93.31 146 SER A C 1
ATOM 1110 O O . SER A 1 146 ? 1.873 4.846 1.932 1.00 93.31 146 SER A O 1
ATOM 1112 N N . ALA A 1 147 ? 2.948 3.051 2.768 1.00 95.00 147 ALA A N 1
ATOM 1113 C CA . ALA A 1 147 ? 1.794 2.166 2.750 1.00 95.00 147 ALA A CA 1
ATOM 1114 C C . ALA A 1 147 ? 1.421 1.682 4.149 1.00 95.00 147 ALA A C 1
ATOM 1116 O O . ALA A 1 147 ? 2.286 1.442 4.992 1.00 95.00 147 ALA A O 1
ATOM 1117 N N . TRP A 1 148 ? 0.122 1.522 4.363 1.00 96.00 148 TRP A N 1
ATOM 1118 C CA . TRP A 1 148 ? -0.502 1.164 5.628 1.00 96.00 148 TRP A CA 1
ATOM 1119 C C . TRP A 1 148 ? -1.377 -0.059 5.376 1.00 96.00 148 TRP A C 1
ATOM 1121 O O . TRP A 1 148 ? -2.424 0.041 4.739 1.00 96.00 148 TRP A O 1
ATOM 1131 N N . ASP A 1 149 ? -0.898 -1.211 5.827 1.00 96.19 149 ASP A N 1
ATOM 1132 C CA . ASP A 1 149 ? -1.519 -2.526 5.672 1.00 96.19 149 ASP A CA 1
ATOM 1133 C C . ASP A 1 149 ? -2.177 -2.906 7.007 1.00 96.19 149 ASP A C 1
ATOM 1135 O O . ASP A 1 149 ? -1.505 -3.314 7.959 1.00 96.19 149 ASP A O 1
ATOM 1139 N N . LEU A 1 150 ? -3.487 -2.669 7.100 1.00 96.38 150 LEU A N 1
ATOM 1140 C CA . LEU A 1 150 ? -4.299 -2.939 8.280 1.00 96.38 150 LEU A CA 1
ATOM 1141 C C . LEU A 1 150 ? -4.891 -4.341 8.187 1.00 96.38 150 LEU A C 1
ATOM 1143 O O . LEU A 1 150 ? -5.665 -4.635 7.275 1.00 96.38 150 LEU A O 1
ATOM 1147 N N . ASN A 1 151 ? -4.589 -5.170 9.179 1.00 95.81 151 ASN A N 1
ATOM 1148 C CA . ASN A 1 151 ? -5.165 -6.497 9.334 1.00 95.81 151 ASN A CA 1
ATOM 1149 C C . ASN A 1 151 ? -6.346 -6.448 10.315 1.00 95.81 151 ASN A C 1
ATOM 1151 O O . ASN A 1 151 ? -6.203 -5.910 11.415 1.00 95.81 151 ASN A O 1
ATOM 1155 N N . PHE A 1 152 ? -7.479 -7.042 9.944 1.00 95.00 152 PHE A N 1
ATOM 1156 C CA . PHE A 1 152 ? -8.685 -7.196 10.768 1.00 95.00 152 PHE A CA 1
ATOM 1157 C C . PHE A 1 152 ? -8.932 -8.652 11.206 1.00 95.00 152 PHE A C 1
ATOM 1159 O O . PHE A 1 152 ? -9.858 -8.913 11.965 1.00 95.00 152 PHE A O 1
ATOM 1166 N N . GLY A 1 153 ? -8.066 -9.586 10.798 1.00 91.56 153 GLY A N 1
ATOM 1167 C CA . GLY A 1 153 ? -8.159 -11.022 11.069 1.00 91.56 153 GLY A CA 1
ATOM 1168 C C . GLY A 1 153 ? -8.699 -11.786 9.863 1.00 91.56 153 GLY A C 1
ATOM 1169 O O . GLY A 1 153 ? -8.009 -12.643 9.318 1.00 91.56 153 GLY A O 1
ATOM 1170 N N . ASP A 1 154 ? -9.900 -11.429 9.426 1.00 87.62 154 ASP A N 1
ATOM 1171 C CA . ASP A 1 154 ? -10.616 -11.987 8.272 1.00 87.62 154 ASP A CA 1
ATOM 1172 C C . ASP A 1 154 ? -10.480 -11.134 6.999 1.00 87.62 154 ASP A C 1
ATOM 1174 O O . ASP A 1 154 ? -10.669 -11.624 5.886 1.00 87.62 154 ASP A O 1
ATOM 1178 N N . ALA A 1 155 ? -10.118 -9.861 7.155 1.00 89.19 155 ALA A N 1
ATOM 1179 C CA . ALA A 1 155 ? -9.951 -8.910 6.067 1.00 89.19 155 ALA A CA 1
ATOM 1180 C C . ALA A 1 155 ? -8.673 -8.073 6.212 1.00 89.19 155 ALA A C 1
ATOM 1182 O O . ALA A 1 155 ? -8.112 -7.900 7.298 1.00 89.19 155 ALA A O 1
ATOM 1183 N N . ARG A 1 156 ? -8.236 -7.496 5.088 1.00 90.62 156 ARG A N 1
ATOM 1184 C CA . ARG A 1 156 ? -7.077 -6.603 5.006 1.00 90.62 156 ARG A CA 1
ATOM 1185 C C . ARG A 1 156 ? -7.437 -5.336 4.239 1.00 90.62 156 ARG A C 1
ATOM 1187 O O . ARG A 1 156 ? -8.005 -5.416 3.153 1.00 90.62 156 ARG A O 1
ATOM 1194 N N . LEU A 1 157 ? -7.061 -4.177 4.776 1.00 92.94 157 LEU A N 1
ATOM 1195 C CA . LEU A 1 157 ? -7.156 -2.889 4.088 1.00 92.94 157 LEU A CA 1
ATOM 1196 C C . LEU A 1 157 ? -5.752 -2.353 3.822 1.00 92.94 157 LEU A C 1
ATOM 1198 O O . LEU A 1 157 ? -5.004 -2.079 4.757 1.00 92.94 157 LEU A O 1
ATOM 1202 N N . PHE A 1 158 ? -5.423 -2.157 2.549 1.00 92.31 158 PHE A N 1
ATOM 1203 C CA . PHE A 1 158 ? -4.151 -1.583 2.127 1.00 92.31 158 PHE A CA 1
ATOM 1204 C C . PHE A 1 158 ? -4.352 -0.150 1.633 1.00 92.31 158 PHE A C 1
ATOM 1206 O O . PHE A 1 158 ? -5.141 0.097 0.719 1.00 92.31 158 PHE A O 1
ATOM 1213 N N . LEU A 1 159 ? -3.627 0.799 2.221 1.00 92.94 159 LEU A N 1
ATOM 1214 C CA . LEU A 1 159 ? -3.665 2.209 1.839 1.00 92.94 159 LEU A CA 1
ATOM 1215 C C . LEU A 1 159 ? -2.280 2.707 1.464 1.00 92.94 159 LEU A C 1
ATOM 1217 O O . LEU A 1 159 ? -1.366 2.657 2.281 1.00 92.94 159 LEU A O 1
ATOM 1221 N N . LEU A 1 160 ? -2.151 3.273 0.266 1.00 91.50 160 LEU A N 1
ATOM 1222 C CA . LEU A 1 160 ? -0.942 3.966 -0.165 1.00 91.50 160 LEU A CA 1
ATOM 1223 C C . LEU A 1 160 ? -1.137 5.483 -0.062 1.00 91.50 160 LEU A C 1
ATOM 1225 O O . LEU A 1 160 ? -2.074 6.044 -0.630 1.00 91.50 160 LEU A O 1
ATOM 1229 N N . LEU A 1 161 ? -0.233 6.155 0.644 1.00 91.06 161 LEU A N 1
ATOM 1230 C CA . LEU A 1 161 ? -0.203 7.603 0.789 1.00 91.06 161 LEU A CA 1
ATOM 1231 C C . LEU A 1 161 ? 0.932 8.195 -0.040 1.00 91.06 161 LEU A C 1
ATOM 1233 O O . LEU A 1 161 ? 2.092 7.816 0.115 1.00 91.06 161 LEU A O 1
ATOM 1237 N N . SER A 1 162 ? 0.586 9.166 -0.885 1.00 87.94 162 SER A N 1
ATOM 1238 C CA . SER A 1 162 ? 1.554 10.023 -1.572 1.00 87.94 162 SER A CA 1
ATOM 1239 C C . SER A 1 162 ? 2.314 10.904 -0.571 1.00 87.94 162 SER A C 1
ATOM 1241 O O . SER A 1 162 ? 1.826 11.081 0.550 1.00 87.94 162 SER A O 1
ATOM 1243 N N . PRO A 1 163 ? 3.453 11.515 -0.938 1.00 83.25 163 PRO A N 1
ATOM 1244 C CA . PRO A 1 163 ? 4.265 12.272 0.015 1.00 83.25 163 PRO A CA 1
ATOM 1245 C C . PRO A 1 163 ? 3.516 13.452 0.643 1.00 83.25 163 PRO A C 1
ATOM 1247 O O . PRO A 1 163 ? 3.656 13.726 1.832 1.00 83.25 163 PRO A O 1
ATOM 1250 N N . GLU A 1 164 ? 2.682 14.140 -0.138 1.00 80.00 164 GLU A N 1
ATOM 1251 C CA . GLU A 1 164 ? 1.928 15.321 0.293 1.00 80.00 164 GLU A CA 1
ATOM 1252 C C . GLU A 1 164 ? 0.505 15.297 -0.281 1.00 80.00 164 GLU A C 1
ATOM 1254 O O . GLU A 1 164 ? 0.187 14.514 -1.177 1.00 80.00 164 GLU A O 1
ATOM 1259 N N . VAL A 1 165 ? -0.375 16.161 0.236 1.00 76.12 165 VAL A N 1
ATOM 1260 C CA . VAL A 1 165 ? -1.762 16.271 -0.251 1.00 76.12 165 VAL A CA 1
ATOM 1261 C C . VAL A 1 165 ? -1.798 16.892 -1.646 1.00 76.12 165 VAL A C 1
ATOM 1263 O O . VAL A 1 165 ? -2.535 16.414 -2.505 1.00 76.12 165 VAL A O 1
ATOM 1266 N N . GLN A 1 166 ? -0.985 17.926 -1.884 1.00 73.19 166 GLN A N 1
ATOM 1267 C CA . GLN A 1 166 ? -0.886 18.576 -3.193 1.00 73.19 166 GLN A CA 1
ATOM 1268 C C . GLN A 1 166 ? -0.046 17.765 -4.192 1.00 73.19 166 GLN A C 1
ATOM 1270 O O . GLN A 1 166 ? -0.221 17.909 -5.399 1.00 73.19 166 GLN A O 1
ATOM 1275 N N . ARG A 1 167 ? 0.832 16.881 -3.701 1.00 75.00 167 ARG A N 1
ATOM 1276 C CA . ARG A 1 167 ? 1.656 15.979 -4.513 1.00 75.00 167 ARG A CA 1
ATOM 1277 C C . ARG A 1 167 ? 1.019 14.592 -4.560 1.00 75.00 167 ARG A C 1
ATOM 1279 O O . ARG A 1 167 ? 1.391 13.693 -3.810 1.00 75.00 167 ARG A O 1
ATOM 1286 N N . GLY A 1 168 ? -0.010 14.447 -5.389 1.00 73.62 168 GLY A N 1
ATOM 1287 C CA . GLY A 1 168 ? -0.625 13.149 -5.667 1.00 73.62 168 GLY A CA 1
ATOM 1288 C C . GLY A 1 168 ? 0.206 12.321 -6.652 1.00 73.62 168 GLY A C 1
ATOM 1289 O O . GLY A 1 168 ? 0.997 12.867 -7.412 1.00 73.62 168 GLY A O 1
ATOM 1290 N N . PHE A 1 169 ? -0.041 11.010 -6.703 1.00 74.12 169 PHE A N 1
ATOM 1291 C CA . PHE A 1 169 ? 0.660 10.099 -7.621 1.00 74.12 169 PHE A CA 1
ATOM 1292 C C . PHE A 1 169 ? 0.513 10.480 -9.105 1.00 74.12 169 PHE A C 1
ATOM 1294 O O . PHE A 1 169 ? 1.449 10.300 -9.872 1.00 74.12 169 PHE A O 1
ATOM 1301 N N . SER A 1 170 ? -0.622 11.092 -9.475 1.00 59.66 170 SER A N 1
ATOM 1302 C CA . SER A 1 170 ? -1.034 11.455 -10.847 1.00 59.66 170 SER A CA 1
ATOM 1303 C C . SER A 1 170 ? -0.149 12.499 -11.574 1.00 59.66 170 SER A C 1
ATOM 1305 O O . SER A 1 170 ? -0.572 13.047 -12.596 1.00 59.66 170 SER A O 1
ATOM 1307 N N . GLY A 1 171 ? 1.045 12.824 -11.081 1.00 58.16 171 GLY A N 1
ATOM 1308 C CA . GLY A 1 171 ? 1.928 13.826 -11.689 1.00 58.16 171 GLY A CA 1
ATOM 1309 C C . GLY A 1 171 ? 3.422 13.599 -11.471 1.00 58.16 171 GLY A C 1
ATOM 1310 O O . GLY A 1 171 ? 4.212 14.442 -11.880 1.00 58.16 171 GLY A O 1
ATOM 1311 N N . GLU A 1 172 ? 3.832 12.493 -10.844 1.00 63.19 172 GLU A N 1
ATOM 1312 C CA . GLU A 1 172 ? 5.248 12.272 -10.506 1.00 63.19 172 GLU A CA 1
ATOM 1313 C C . GLU A 1 172 ? 6.075 11.703 -11.671 1.00 63.19 172 GLU A C 1
ATOM 1315 O O . GLU A 1 172 ? 7.296 11.615 -11.579 1.00 63.19 172 GLU A O 1
ATOM 1320 N N . GLY A 1 173 ? 5.435 11.337 -12.787 1.00 62.72 173 GLY A N 1
ATOM 1321 C CA . GLY A 1 173 ? 6.119 10.960 -14.027 1.00 62.72 173 GLY A CA 1
ATOM 1322 C C . GLY A 1 173 ? 6.917 9.653 -13.961 1.00 62.72 173 GLY A C 1
ATOM 1323 O O . GLY A 1 173 ? 7.500 9.274 -14.967 1.00 62.72 173 GLY A O 1
ATOM 1324 N N . GLN A 1 174 ? 6.921 8.933 -12.836 1.00 68.44 174 GLN A N 1
ATOM 1325 C CA . GLN A 1 174 ? 7.641 7.662 -12.677 1.00 68.44 174 GLN A CA 1
ATOM 1326 C C . GLN A 1 174 ? 7.174 6.612 -13.693 1.00 68.44 174 GLN A C 1
ATOM 1328 O O . GLN A 1 174 ? 7.991 6.031 -14.406 1.00 68.44 174 GLN A O 1
ATOM 1333 N N . ALA A 1 175 ? 5.857 6.433 -13.853 1.00 67.88 175 ALA A N 1
ATOM 1334 C CA . ALA A 1 175 ? 5.321 5.552 -14.889 1.00 67.88 175 ALA A CA 1
ATOM 1335 C C . ALA A 1 175 ? 5.749 5.991 -16.298 1.00 67.88 175 ALA A C 1
ATOM 1337 O O . ALA A 1 175 ? 6.049 5.151 -17.141 1.00 67.88 175 ALA A O 1
ATOM 1338 N N . LEU A 1 176 ? 5.815 7.304 -16.548 1.00 63.22 176 LEU A N 1
ATOM 1339 C CA . LEU A 1 176 ? 6.246 7.854 -17.831 1.00 63.22 176 LEU A CA 1
ATOM 1340 C C . LEU A 1 176 ? 7.730 7.575 -18.091 1.00 63.22 176 LEU A C 1
ATOM 1342 O O . LEU A 1 176 ? 8.073 7.166 -19.191 1.00 63.22 176 LEU A O 1
ATOM 1346 N N . GLN A 1 177 ? 8.596 7.761 -17.094 1.00 68.12 177 GLN A N 1
ATOM 1347 C CA . GLN A 1 177 ? 10.030 7.484 -17.198 1.00 68.12 177 GLN A CA 1
ATOM 1348 C C . GLN A 1 177 ? 10.291 6.006 -17.491 1.00 68.12 177 GLN A C 1
ATOM 1350 O O . GLN A 1 177 ? 11.102 5.689 -18.354 1.00 68.12 177 GLN A O 1
ATOM 1355 N N . ILE A 1 178 ? 9.555 5.104 -16.838 1.00 66.75 178 ILE A N 1
ATOM 1356 C CA . ILE A 1 178 ? 9.666 3.661 -17.083 1.00 66.75 178 ILE A CA 1
ATOM 1357 C C . ILE A 1 178 ? 9.170 3.291 -18.481 1.00 66.75 178 ILE A C 1
ATOM 1359 O O . ILE A 1 178 ? 9.824 2.523 -19.181 1.00 66.75 178 ILE A O 1
ATOM 1363 N N . LEU A 1 179 ? 8.042 3.858 -18.919 1.00 66.31 179 LEU A N 1
ATOM 1364 C CA . LEU A 1 179 ? 7.545 3.630 -20.275 1.00 66.31 179 LEU A CA 1
ATOM 1365 C C . LEU A 1 179 ? 8.502 4.203 -21.332 1.00 66.31 179 LEU A C 1
ATOM 1367 O O . LEU A 1 179 ? 8.719 3.556 -22.348 1.00 66.31 179 LEU A O 1
ATOM 1371 N N . ALA A 1 180 ? 9.103 5.368 -21.082 1.00 68.50 180 ALA A N 1
ATOM 1372 C CA . ALA A 1 180 ? 10.045 6.026 -21.988 1.00 68.50 180 ALA A CA 1
ATOM 1373 C C . ALA A 1 180 ? 11.441 5.379 -22.006 1.00 68.50 180 ALA A C 1
ATOM 1375 O O . ALA A 1 180 ? 12.167 5.547 -22.981 1.00 68.50 180 ALA A O 1
ATOM 1376 N N . GLY A 1 181 ? 11.817 4.643 -20.954 1.00 67.81 181 GLY A N 1
ATOM 1377 C CA . GLY A 1 181 ? 13.109 3.958 -20.851 1.00 67.81 181 GLY A CA 1
ATOM 1378 C C . GLY A 1 181 ? 13.313 2.828 -21.868 1.00 67.81 181 GLY A C 1
ATOM 1379 O O . GLY A 1 181 ? 14.447 2.398 -22.066 1.00 67.81 181 GLY A O 1
ATOM 1380 N N . GLY A 1 182 ? 12.241 2.378 -22.532 1.00 69.50 182 GLY A N 1
ATOM 1381 C CA . GLY A 1 182 ? 12.275 1.338 -23.559 1.00 69.50 182 GLY A CA 1
ATOM 1382 C C . GLY A 1 182 ? 12.734 -0.035 -23.048 1.00 69.50 182 GLY A C 1
ATOM 1383 O O . GLY A 1 182 ? 12.874 -0.276 -21.849 1.00 69.50 182 GLY A O 1
ATOM 1384 N N . GLY A 1 183 ? 12.937 -0.980 -23.967 1.00 74.94 183 GLY A N 1
ATOM 1385 C CA . GLY A 1 183 ? 13.488 -2.313 -23.675 1.00 74.94 183 GLY A CA 1
ATOM 1386 C C . GLY A 1 183 ? 12.467 -3.346 -23.177 1.00 74.94 183 GLY A C 1
ATOM 1387 O O . GLY A 1 183 ? 12.790 -4.534 -23.063 1.00 74.94 183 GLY A O 1
ATOM 1388 N N . TRP A 1 184 ? 11.222 -2.926 -22.942 1.00 82.31 184 TRP A N 1
ATOM 1389 C CA . TRP A 1 184 ? 10.103 -3.798 -22.575 1.00 82.31 184 TRP A CA 1
ATOM 1390 C C . TRP A 1 184 ? 9.195 -4.123 -23.772 1.00 82.31 184 TRP A C 1
ATOM 1392 O O . TRP A 1 184 ? 8.477 -5.121 -23.736 1.00 82.31 184 TRP A O 1
ATOM 1402 N N . GLU A 1 185 ? 9.229 -3.336 -24.851 1.00 84.00 185 GLU A N 1
ATOM 1403 C CA . GLU A 1 185 ? 8.315 -3.439 -25.998 1.00 84.00 185 GLU A CA 1
ATOM 1404 C C . GLU A 1 185 ? 8.396 -4.809 -26.678 1.00 84.00 185 GLU A C 1
ATOM 1406 O O . GLU A 1 185 ? 7.376 -5.473 -26.860 1.00 84.00 185 GLU A O 1
ATOM 1411 N N . GLY A 1 186 ? 9.612 -5.268 -26.993 1.00 83.38 186 GLY A N 1
ATOM 1412 C CA . GLY A 1 186 ? 9.836 -6.562 -27.649 1.00 83.38 186 GLY A CA 1
ATOM 1413 C C . GLY A 1 186 ? 9.501 -7.771 -26.767 1.00 83.38 186 GLY A C 1
ATOM 1414 O O . GLY A 1 186 ? 9.210 -8.853 -27.272 1.00 83.38 186 GLY A O 1
ATOM 1415 N N . ALA A 1 187 ? 9.503 -7.590 -25.444 1.00 86.38 187 ALA A N 1
ATOM 1416 C CA . ALA A 1 187 ? 9.194 -8.631 -24.466 1.00 86.38 187 ALA A CA 1
ATOM 1417 C C . ALA A 1 187 ? 7.714 -8.641 -24.037 1.00 86.38 187 ALA A C 1
ATOM 1419 O O . ALA A 1 187 ? 7.230 -9.647 -23.509 1.00 86.38 187 ALA A O 1
ATOM 1420 N N . LEU A 1 188 ? 6.978 -7.555 -24.297 1.00 87.12 188 LEU A N 1
ATOM 1421 C CA . LEU A 1 188 ? 5.612 -7.348 -23.819 1.00 87.12 188 LEU A CA 1
ATOM 1422 C C . LEU A 1 188 ? 4.663 -8.473 -24.234 1.00 87.12 188 LEU A C 1
ATOM 1424 O O . LEU A 1 188 ? 3.912 -8.976 -23.402 1.00 87.12 188 LEU A O 1
ATOM 1428 N N . ALA A 1 189 ? 4.693 -8.874 -25.508 1.00 86.81 189 ALA A N 1
ATOM 1429 C CA . ALA A 1 189 ? 3.786 -9.894 -26.031 1.00 86.81 189 ALA A CA 1
ATOM 1430 C C . ALA A 1 189 ? 3.976 -11.254 -25.336 1.00 86.81 189 ALA A C 1
ATOM 1432 O O . ALA A 1 189 ? 2.989 -11.913 -25.009 1.00 86.81 189 ALA A O 1
ATOM 1433 N N . ARG A 1 190 ? 5.231 -11.635 -25.050 1.00 88.06 190 ARG A N 1
ATOM 1434 C CA . ARG A 1 190 ? 5.584 -12.904 -24.389 1.00 88.06 190 ARG A CA 1
ATOM 1435 C C . ARG A 1 190 ? 5.090 -12.934 -22.947 1.00 88.06 190 ARG A C 1
ATOM 1437 O O . ARG A 1 190 ? 4.393 -13.863 -22.568 1.00 88.06 190 ARG A O 1
ATOM 1444 N N . VAL A 1 191 ? 5.379 -11.892 -22.165 1.00 88.00 191 VAL A N 1
ATOM 1445 C CA . VAL A 1 191 ? 4.928 -11.821 -20.762 1.00 88.00 191 VAL A CA 1
ATOM 1446 C C . VAL A 1 191 ? 3.406 -11.693 -20.679 1.00 88.00 191 VAL A C 1
ATOM 1448 O O . VAL A 1 191 ? 2.785 -12.306 -19.817 1.00 88.00 191 VAL A O 1
ATOM 1451 N N . ARG A 1 192 ? 2.771 -10.944 -21.593 1.00 86.06 192 ARG A N 1
ATOM 1452 C CA . ARG A 1 192 ? 1.309 -10.780 -21.609 1.00 86.06 192 ARG A CA 1
ATOM 1453 C C . ARG A 1 192 ? 0.567 -12.098 -21.846 1.00 86.06 192 ARG A C 1
ATOM 1455 O O . ARG A 1 192 ? -0.521 -12.269 -21.299 1.00 86.06 192 ARG A O 1
ATOM 1462 N N . ALA A 1 193 ? 1.132 -13.015 -22.632 1.00 85.50 193 ALA A N 1
ATOM 1463 C CA . ALA A 1 193 ? 0.547 -14.338 -22.856 1.00 85.50 193 ALA A CA 1
ATOM 1464 C C . ALA A 1 193 ? 0.447 -15.162 -21.556 1.00 85.50 193 ALA A C 1
ATOM 1466 O O . ALA A 1 193 ? -0.534 -15.878 -21.359 1.00 85.50 193 ALA A O 1
ATOM 1467 N N . GLU A 1 194 ? 1.395 -14.980 -20.633 1.00 84.31 194 GLU A N 1
ATOM 1468 C CA . GLU A 1 194 ? 1.443 -15.691 -19.349 1.00 84.31 194 GLU A CA 1
ATOM 1469 C C . GLU A 1 194 ? 0.433 -15.158 -18.313 1.00 84.31 194 GLU A C 1
ATOM 1471 O O . GLU A 1 194 ? 0.029 -15.888 -17.407 1.00 84.31 194 GLU A O 1
ATOM 1476 N N . LEU A 1 195 ? -0.029 -13.904 -18.443 1.00 79.06 195 LEU A N 1
ATOM 1477 C CA . LEU A 1 195 ? -0.908 -13.263 -17.448 1.00 79.06 195 LEU A CA 1
ATOM 1478 C C . LEU A 1 195 ? -2.289 -13.922 -17.324 1.00 79.06 195 LEU A C 1
ATOM 1480 O O . LEU A 1 195 ? -2.950 -13.781 -16.299 1.00 79.06 195 LEU A O 1
ATOM 1484 N N . ARG A 1 196 ? -2.751 -14.627 -18.364 1.00 70.44 196 ARG A N 1
ATOM 1485 C CA . ARG A 1 196 ? -4.117 -15.176 -18.426 1.00 70.44 196 ARG A CA 1
ATOM 1486 C C . ARG A 1 196 ? -4.334 -16.417 -17.555 1.00 70.44 196 ARG A C 1
ATOM 1488 O O . ARG A 1 196 ? -5.475 -16.849 -17.419 1.00 70.44 196 ARG A O 1
ATOM 1495 N N . TRP A 1 197 ? -3.275 -16.977 -16.969 1.00 62.19 197 TRP A N 1
ATOM 1496 C CA . TRP A 1 197 ? -3.305 -18.333 -16.415 1.00 62.19 197 TRP A CA 1
ATOM 1497 C C . TRP A 1 197 ? -2.933 -18.444 -14.932 1.00 62.19 197 TRP A C 1
ATOM 1499 O O . TRP A 1 197 ? -2.898 -19.556 -14.409 1.00 62.19 197 TRP A O 1
ATOM 1509 N N . GLN A 1 198 ? -2.658 -17.335 -14.232 1.00 65.75 198 GLN A N 1
ATOM 1510 C CA . GLN A 1 198 ? -2.133 -17.389 -12.861 1.00 65.75 198 GLN A CA 1
ATOM 1511 C C . GLN A 1 198 ? -2.796 -16.361 -11.933 1.00 65.75 198 GLN A C 1
ATOM 1513 O O . GLN A 1 198 ? -3.002 -15.209 -12.308 1.00 65.75 198 GLN A O 1
ATOM 1518 N N . ALA A 1 199 ? -3.119 -16.790 -10.707 1.00 67.75 199 ALA A N 1
ATOM 1519 C CA . ALA A 1 199 ? -3.635 -15.915 -9.648 1.00 67.75 199 ALA A CA 1
ATOM 1520 C C . ALA A 1 199 ? -2.544 -14.990 -9.078 1.00 67.75 199 ALA A C 1
ATOM 1522 O O . ALA A 1 199 ? -2.824 -13.854 -8.708 1.00 67.75 199 ALA A O 1
ATOM 1523 N N . GLU A 1 200 ? -1.298 -15.466 -9.073 1.00 81.69 200 GLU A N 1
ATOM 1524 C CA . GLU A 1 200 ? -0.104 -14.718 -8.691 1.00 81.69 200 GLU A CA 1
ATOM 1525 C C . GLU A 1 200 ? 0.965 -14.895 -9.769 1.00 81.69 200 GLU A C 1
ATOM 1527 O O . GLU A 1 200 ? 1.140 -15.978 -10.323 1.00 81.69 200 GLU A O 1
ATOM 1532 N N . LEU A 1 201 ? 1.682 -13.820 -10.056 1.00 83.50 201 LEU A N 1
ATOM 1533 C CA . LEU A 1 201 ? 2.713 -13.720 -11.072 1.00 83.50 201 LEU A CA 1
ATOM 1534 C C . LEU A 1 201 ? 4.058 -13.544 -10.367 1.00 83.50 201 LEU A C 1
ATOM 1536 O O . LEU A 1 201 ? 4.340 -12.506 -9.761 1.00 83.50 201 LEU A O 1
ATOM 1540 N N . ASP A 1 202 ? 4.882 -14.582 -10.448 1.00 83.94 202 ASP A N 1
ATOM 1541 C CA . ASP A 1 202 ? 6.250 -14.581 -9.939 1.00 83.94 202 ASP A CA 1
ATOM 1542 C C . ASP A 1 202 ? 7.220 -14.149 -11.058 1.00 83.94 202 ASP A C 1
ATOM 1544 O O . ASP A 1 202 ? 7.311 -14.855 -12.069 1.00 83.94 202 ASP A O 1
ATOM 1548 N N . PRO A 1 203 ? 7.957 -13.028 -10.909 1.00 85.06 203 PRO A N 1
ATOM 1549 C CA . PRO A 1 203 ? 8.928 -12.579 -11.906 1.00 85.06 203 PRO A CA 1
ATOM 1550 C C . PRO A 1 203 ? 9.971 -13.636 -12.289 1.00 85.06 203 PRO A C 1
ATOM 1552 O O . PRO A 1 203 ? 10.283 -13.761 -13.472 1.00 85.06 203 PRO A O 1
ATOM 1555 N N . ALA A 1 204 ? 10.465 -14.428 -11.332 1.00 86.56 204 ALA A N 1
ATOM 1556 C CA . ALA A 1 204 ? 11.475 -15.457 -11.593 1.00 86.56 204 ALA A CA 1
ATOM 1557 C C . ALA A 1 204 ? 10.893 -16.610 -12.424 1.00 86.56 204 ALA A C 1
ATOM 1559 O O . ALA A 1 204 ? 11.496 -17.088 -13.386 1.00 86.56 204 ALA A O 1
ATOM 1560 N N . ARG A 1 205 ? 9.657 -17.014 -12.113 1.00 86.94 205 ARG A N 1
ATOM 1561 C CA . ARG A 1 205 ? 8.937 -18.030 -12.892 1.00 86.94 205 ARG A CA 1
ATOM 1562 C C . ARG A 1 205 ? 8.628 -17.542 -14.305 1.00 86.94 205 ARG A C 1
ATOM 1564 O O . ARG A 1 205 ? 8.796 -18.290 -15.264 1.00 86.94 205 ARG A O 1
ATOM 1571 N N . LEU A 1 206 ? 8.194 -16.290 -14.437 1.00 88.56 206 LEU A N 1
ATOM 1572 C CA . LEU A 1 206 ? 7.936 -15.667 -15.732 1.00 88.56 206 LEU A CA 1
ATOM 1573 C C . LEU A 1 206 ? 9.213 -15.574 -16.570 1.00 88.56 206 LEU A C 1
ATOM 1575 O O . LEU A 1 206 ? 9.161 -15.855 -17.765 1.00 88.56 206 LEU A O 1
ATOM 1579 N N . ALA A 1 207 ? 10.354 -15.243 -15.963 1.00 90.31 207 ALA A N 1
ATOM 1580 C CA . ALA A 1 207 ? 11.657 -15.260 -16.627 1.00 90.31 207 ALA A CA 1
ATOM 1581 C C . ALA A 1 207 ? 11.986 -16.654 -17.181 1.00 90.31 207 ALA A C 1
ATOM 1583 O O . ALA A 1 207 ? 12.301 -16.777 -18.364 1.00 90.31 207 ALA A O 1
ATOM 1584 N N . GLY A 1 208 ? 11.797 -17.709 -16.381 1.00 88.56 208 GLY A N 1
ATOM 1585 C CA . GLY A 1 208 ? 11.975 -19.098 -16.818 1.00 88.56 208 GLY A CA 1
ATOM 1586 C C . GLY A 1 208 ? 11.057 -19.501 -17.978 1.00 88.56 208 GLY A C 1
ATOM 1587 O O . GLY A 1 208 ? 11.537 -19.991 -18.997 1.00 88.56 208 GLY A O 1
ATOM 1588 N N . ASN A 1 209 ? 9.750 -19.244 -17.864 1.00 87.94 209 ASN A N 1
ATOM 1589 C CA . ASN A 1 209 ? 8.761 -19.599 -18.894 1.00 87.94 209 ASN A CA 1
ATOM 1590 C C . ASN A 1 209 ? 8.981 -18.843 -20.204 1.00 87.94 209 ASN A C 1
ATOM 1592 O O . ASN A 1 209 ? 8.811 -19.385 -21.295 1.00 87.94 209 ASN A O 1
ATOM 1596 N N . THR A 1 210 ? 9.326 -17.563 -20.096 1.00 88.94 210 THR A N 1
ATOM 1597 C CA . THR A 1 210 ? 9.488 -16.705 -21.262 1.00 88.94 210 THR A CA 1
ATOM 1598 C C . THR A 1 210 ? 10.902 -16.729 -21.805 1.00 88.94 210 THR A C 1
ATOM 1600 O O . THR A 1 210 ? 11.080 -16.209 -22.891 1.00 88.94 210 THR A O 1
ATOM 1603 N N . GLY A 1 211 ? 11.901 -17.296 -21.123 1.00 89.50 211 GLY A N 1
ATOM 1604 C CA . GLY A 1 211 ? 13.313 -17.214 -21.522 1.00 89.50 211 GLY A CA 1
ATOM 1605 C C . GLY A 1 211 ? 13.876 -15.785 -21.520 1.00 89.50 211 GLY A C 1
ATOM 1606 O O . GLY A 1 211 ? 14.811 -15.494 -22.264 1.00 89.50 211 GLY A O 1
ATOM 1607 N N . LEU A 1 212 ? 13.266 -14.877 -20.754 1.00 89.94 212 LEU A N 1
ATOM 1608 C CA . LEU A 1 212 ? 13.700 -13.488 -20.583 1.00 89.94 212 LEU A CA 1
ATOM 1609 C C . LEU A 1 212 ? 14.488 -13.342 -19.277 1.00 89.94 212 LEU A C 1
ATOM 1611 O O . LEU A 1 212 ? 14.293 -14.112 -18.343 1.00 89.94 212 LEU A O 1
ATOM 1615 N N . GLY A 1 213 ? 15.343 -12.323 -19.174 1.00 89.38 213 GLY A N 1
ATOM 1616 C 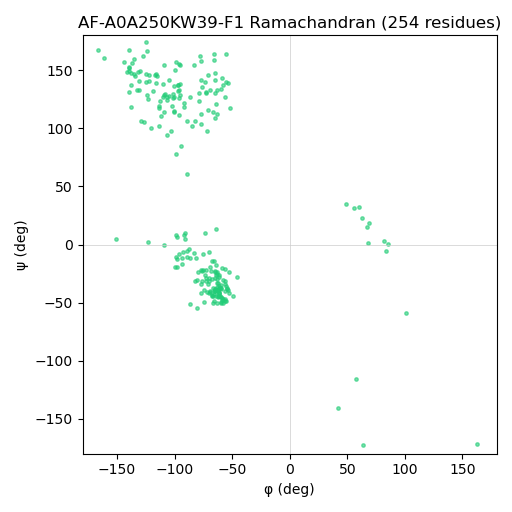CA . GLY A 1 213 ? 15.992 -11.994 -17.902 1.00 89.38 213 GLY A CA 1
ATOM 1617 C C . GLY A 1 213 ? 15.004 -11.394 -16.894 1.00 89.38 213 GLY A C 1
ATOM 1618 O O . GLY A 1 213 ? 14.120 -10.625 -17.277 1.00 89.38 213 GLY A O 1
ATOM 1619 N N . GLU A 1 214 ? 15.180 -11.673 -15.600 1.00 86.62 214 GLU A N 1
ATOM 1620 C CA . GLU A 1 214 ? 14.326 -11.118 -14.535 1.00 86.62 214 GLU A CA 1
ATOM 1621 C C . GLU A 1 214 ? 14.200 -9.582 -14.563 1.00 86.62 214 GLU A C 1
ATOM 1623 O O . GLU A 1 214 ? 13.073 -9.094 -14.443 1.00 86.62 214 GLU A O 1
ATOM 1628 N N . PRO A 1 215 ? 15.271 -8.791 -14.804 1.00 84.75 215 PRO A N 1
ATOM 1629 C CA . PRO A 1 215 ? 15.138 -7.336 -14.918 1.00 84.75 215 PRO A CA 1
ATOM 1630 C C . PRO A 1 215 ? 14.223 -6.912 -16.073 1.00 84.75 215 PRO A C 1
ATOM 1632 O O . PRO A 1 215 ? 13.462 -5.952 -15.951 1.00 84.75 215 PRO A O 1
ATOM 1635 N N . GLN A 1 216 ? 14.255 -7.653 -17.183 1.00 86.69 216 GLN A N 1
ATOM 1636 C CA . GLN A 1 216 ? 13.408 -7.386 -18.341 1.00 86.69 216 GLN A CA 1
ATOM 1637 C C . GLN A 1 216 ? 11.947 -7.747 -18.053 1.00 86.69 216 GLN A C 1
ATOM 1639 O O . GLN A 1 216 ? 11.047 -6.983 -18.394 1.00 86.69 216 GLN A O 1
ATOM 1644 N N . VAL A 1 217 ? 11.698 -8.867 -17.369 1.00 89.50 217 VAL A N 1
ATOM 1645 C CA . VAL A 1 217 ? 10.351 -9.242 -16.911 1.00 89.50 217 VAL A CA 1
ATOM 1646 C C . VAL A 1 217 ? 9.799 -8.210 -15.930 1.00 89.50 217 VAL A C 1
ATOM 1648 O O . VAL A 1 217 ? 8.655 -7.785 -16.078 1.00 89.50 217 VAL A O 1
ATOM 1651 N N . ALA A 1 218 ? 10.603 -7.751 -14.970 1.00 85.44 218 ALA A N 1
ATOM 1652 C CA . ALA A 1 218 ? 10.207 -6.713 -14.022 1.00 85.44 218 ALA A CA 1
ATOM 1653 C C . ALA A 1 218 ? 9.860 -5.390 -14.729 1.00 85.44 218 ALA A C 1
ATOM 1655 O O . ALA A 1 218 ? 8.841 -4.772 -14.409 1.00 85.44 218 ALA A O 1
ATOM 1656 N N . ALA A 1 219 ? 10.645 -4.985 -15.733 1.00 84.00 219 ALA A N 1
ATOM 1657 C CA . ALA A 1 219 ? 10.344 -3.813 -16.556 1.00 84.00 219 ALA A CA 1
ATOM 1658 C C . ALA A 1 219 ? 9.009 -3.967 -17.306 1.00 84.00 219 ALA A C 1
ATOM 1660 O O . ALA A 1 219 ? 8.177 -3.058 -17.286 1.00 84.00 219 ALA A O 1
ATOM 1661 N N . VAL A 1 220 ? 8.752 -5.140 -17.896 1.00 89.0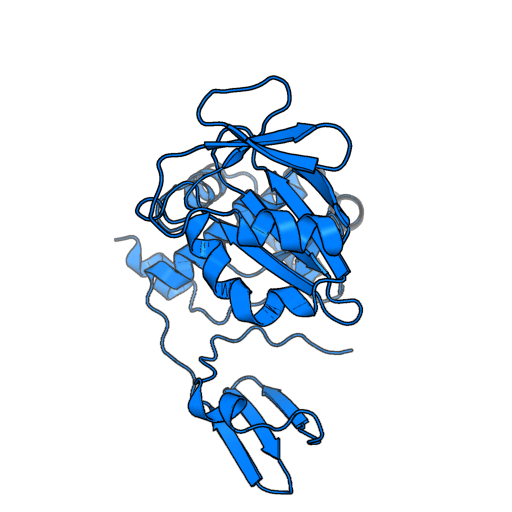0 220 VAL A N 1
ATOM 1662 C CA . VAL A 1 220 ? 7.481 -5.433 -18.578 1.00 89.00 220 VAL A CA 1
ATOM 1663 C C . VAL A 1 220 ? 6.301 -5.424 -17.605 1.00 89.00 220 VAL A C 1
ATOM 1665 O O . VAL A 1 220 ? 5.275 -4.818 -17.907 1.00 89.00 220 VAL A O 1
ATOM 1668 N N . LEU A 1 221 ? 6.428 -6.041 -16.429 1.00 89.25 221 LEU A N 1
ATOM 1669 C CA . LEU A 1 221 ? 5.383 -6.037 -15.398 1.00 89.25 221 LEU A CA 1
ATOM 1670 C C . LEU A 1 221 ? 5.096 -4.624 -14.882 1.00 89.25 221 LEU A C 1
ATOM 1672 O O . LEU A 1 221 ? 3.936 -4.271 -14.668 1.00 89.25 221 LEU A O 1
ATOM 1676 N N . THR A 1 222 ? 6.123 -3.784 -14.770 1.00 84.25 222 THR A N 1
ATOM 1677 C CA . THR A 1 222 ? 5.961 -2.372 -14.406 1.00 84.25 222 THR A CA 1
ATOM 1678 C C . THR A 1 222 ? 5.229 -1.598 -15.507 1.00 84.25 222 THR A C 1
ATOM 1680 O O . THR A 1 222 ? 4.276 -0.872 -15.220 1.00 84.25 222 THR A O 1
ATOM 1683 N N . ALA A 1 223 ? 5.588 -1.809 -16.779 1.00 83.62 223 ALA A N 1
ATOM 1684 C CA . ALA A 1 223 ? 4.894 -1.214 -17.924 1.00 83.62 223 ALA A CA 1
ATOM 1685 C C . ALA A 1 223 ? 3.429 -1.683 -18.029 1.00 83.62 223 ALA A C 1
ATOM 1687 O O . ALA A 1 223 ? 2.532 -0.893 -18.331 1.00 83.62 223 ALA A O 1
ATOM 1688 N N . LEU A 1 224 ? 3.155 -2.958 -17.743 1.00 86.44 224 LEU A N 1
ATOM 1689 C CA . LEU A 1 224 ? 1.798 -3.500 -17.637 1.00 86.44 224 LEU A CA 1
ATOM 1690 C C . LEU A 1 224 ? 1.039 -2.873 -16.461 1.00 86.44 224 LEU A C 1
ATOM 1692 O O . LEU A 1 224 ? -0.130 -2.526 -16.612 1.00 86.44 224 LEU A O 1
ATOM 1696 N N . GLY A 1 225 ? 1.698 -2.658 -15.321 1.00 84.50 225 GLY A N 1
ATOM 1697 C CA . GLY A 1 225 ? 1.130 -1.969 -14.162 1.00 84.50 225 GLY A CA 1
ATOM 1698 C C . GLY A 1 225 ? 0.715 -0.533 -14.469 1.00 84.50 225 GLY A C 1
ATOM 1699 O O . GLY A 1 225 ? -0.415 -0.139 -14.164 1.00 84.50 225 GLY A O 1
ATOM 1700 N N . ALA A 1 226 ? 1.573 0.203 -15.180 1.00 79.12 226 ALA A N 1
ATOM 1701 C CA . ALA A 1 226 ? 1.293 1.544 -15.690 1.00 79.12 226 ALA A CA 1
ATOM 1702 C C . ALA A 1 226 ? 0.138 1.571 -16.714 1.00 79.12 226 ALA A C 1
ATOM 1704 O O . ALA A 1 2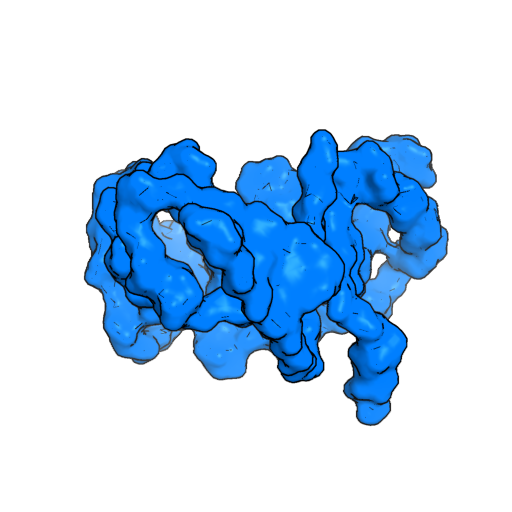26 ? -0.554 2.579 -16.862 1.00 79.12 226 ALA A O 1
ATOM 1705 N N . ARG A 1 227 ? -0.123 0.453 -17.396 1.00 78.69 227 ARG A N 1
ATOM 1706 C CA . ARG A 1 227 ? -1.285 0.268 -18.282 1.00 78.69 227 ARG A CA 1
ATOM 1707 C C . ARG A 1 227 ? -2.511 -0.312 -17.574 1.00 78.69 227 ARG A C 1
ATOM 1709 O O . ARG A 1 227 ? -3.508 -0.602 -18.223 1.00 78.69 227 ARG A O 1
ATOM 1716 N N . GLY A 1 228 ? -2.456 -0.505 -16.257 1.00 79.75 228 GLY A N 1
ATOM 1717 C CA . GLY A 1 228 ? -3.559 -1.089 -15.497 1.00 79.75 228 GLY A CA 1
ATOM 1718 C C . GLY A 1 228 ? -3.815 -2.570 -15.796 1.00 79.75 228 GLY A C 1
ATOM 1719 O O . GLY A 1 228 ? -4.902 -3.043 -15.485 1.00 79.75 228 GLY A O 1
ATOM 1720 N N . LEU A 1 229 ? -2.839 -3.276 -16.379 1.00 83.69 229 LEU A N 1
ATOM 1721 C CA . LEU A 1 229 ? -2.903 -4.699 -16.748 1.00 83.69 229 LEU A CA 1
ATOM 1722 C C . LEU A 1 229 ? -2.225 -5.634 -15.725 1.00 83.69 229 LEU A C 1
ATOM 1724 O O . LEU A 1 229 ? -2.346 -6.855 -15.790 1.00 83.69 229 LEU A O 1
ATOM 1728 N N . ALA A 1 230 ? -1.482 -5.063 -14.781 1.00 87.19 230 ALA A N 1
ATOM 1729 C CA . ALA A 1 230 ? -0.877 -5.785 -13.669 1.00 87.19 230 ALA A CA 1
ATOM 1730 C C . ALA A 1 230 ? -0.987 -4.958 -12.385 1.00 87.19 230 ALA A C 1
ATOM 1732 O O . ALA A 1 230 ? -1.082 -3.726 -12.421 1.00 87.19 230 ALA A O 1
ATOM 1733 N N . GLY A 1 231 ? -1.038 -5.634 -11.248 1.00 86.88 231 GLY A N 1
ATOM 1734 C CA . GLY A 1 231 ? -0.880 -5.037 -9.931 1.00 86.88 231 GLY A CA 1
ATOM 1735 C C . GLY A 1 231 ? 0.242 -5.724 -9.168 1.00 86.88 231 GLY A C 1
ATOM 1736 O O . GLY A 1 231 ? 0.703 -6.787 -9.578 1.00 86.88 231 GLY A O 1
ATOM 1737 N N . PHE A 1 232 ? 0.684 -5.114 -8.075 1.00 87.88 232 PHE A N 1
ATOM 1738 C CA . PHE A 1 232 ? 1.657 -5.697 -7.157 1.00 87.88 232 PHE A CA 1
ATOM 1739 C C . PHE A 1 232 ? 1.072 -5.731 -5.748 1.00 87.88 232 PHE A C 1
ATOM 1741 O O . PHE A 1 232 ? 0.570 -4.713 -5.275 1.00 87.88 232 PHE A O 1
ATOM 1748 N N . ASP A 1 233 ? 1.116 -6.888 -5.090 1.00 88.88 233 ASP A N 1
ATOM 1749 C CA . ASP A 1 233 ? 0.771 -7.026 -3.676 1.00 88.88 233 ASP A CA 1
ATOM 1750 C C . ASP A 1 233 ? 2.056 -6.967 -2.850 1.00 88.88 233 ASP A C 1
ATOM 1752 O O . ASP A 1 233 ? 2.904 -7.857 -2.893 1.00 88.88 233 ASP A O 1
ATOM 1756 N N . VAL A 1 234 ? 2.200 -5.887 -2.089 1.00 90.06 234 VAL A N 1
ATOM 1757 C CA . VAL A 1 234 ? 3.390 -5.611 -1.275 1.00 90.06 234 VAL A CA 1
ATOM 1758 C C . VAL A 1 234 ? 3.566 -6.634 -0.155 1.00 90.06 234 VAL A C 1
ATOM 1760 O O . VAL A 1 234 ? 4.690 -6.909 0.254 1.00 90.06 234 VAL A O 1
ATOM 1763 N N . THR A 1 235 ? 2.489 -7.226 0.348 1.00 87.12 235 THR A N 1
ATOM 1764 C CA . THR A 1 235 ? 2.585 -8.199 1.437 1.00 87.12 235 THR A CA 1
ATOM 1765 C C . THR A 1 235 ? 3.065 -9.552 0.928 1.00 87.12 235 THR A C 1
ATOM 1767 O O . THR A 1 235 ? 3.889 -10.175 1.589 1.00 87.12 235 THR A O 1
ATOM 1770 N N . THR A 1 236 ? 2.575 -10.013 -0.228 1.00 86.56 236 THR A N 1
ATOM 1771 C CA . THR A 1 236 ? 3.024 -11.290 -0.814 1.00 86.56 236 THR A CA 1
ATOM 1772 C C . THR A 1 236 ? 4.265 -11.127 -1.692 1.00 86.56 236 THR A C 1
ATOM 1774 O O . THR A 1 236 ? 4.900 -12.120 -2.040 1.00 86.56 236 THR A O 1
ATOM 1777 N N . GLN A 1 237 ? 4.639 -9.885 -2.026 1.00 86.56 237 GLN A N 1
ATOM 1778 C CA . GLN A 1 237 ? 5.714 -9.542 -2.965 1.00 86.56 237 GLN A CA 1
ATOM 1779 C C . GLN A 1 237 ? 5.510 -10.185 -4.347 1.00 86.56 237 GLN A C 1
ATOM 1781 O O . GLN A 1 237 ? 6.467 -10.528 -5.044 1.00 86.56 237 GLN A O 1
ATOM 1786 N N . ARG A 1 238 ? 4.247 -10.364 -4.749 1.00 86.94 238 ARG A N 1
ATOM 1787 C CA . ARG A 1 238 ? 3.867 -10.960 -6.033 1.00 86.94 238 ARG A CA 1
ATOM 1788 C C . ARG A 1 238 ? 3.137 -9.954 -6.901 1.00 86.94 238 ARG A C 1
ATOM 1790 O O . ARG A 1 238 ? 2.376 -9.114 -6.417 1.00 86.94 238 ARG A O 1
ATOM 1797 N N . TYR A 1 239 ? 3.337 -10.076 -8.208 1.00 88.06 239 TYR A N 1
ATOM 1798 C CA . TYR A 1 239 ? 2.456 -9.419 -9.159 1.00 88.06 239 TYR A CA 1
ATOM 1799 C C . TYR A 1 239 ? 1.149 -10.206 -9.261 1.00 88.06 239 TYR A C 1
ATOM 1801 O O . TYR A 1 239 ? 1.097 -11.394 -8.962 1.00 88.06 239 TYR A O 1
ATOM 1809 N N . PHE A 1 240 ? 0.086 -9.562 -9.711 1.00 86.69 240 PHE A N 1
ATOM 1810 C CA . PHE A 1 240 ? -1.163 -10.227 -10.054 1.00 86.69 240 PHE A CA 1
ATOM 1811 C C . PHE A 1 240 ? -1.741 -9.604 -11.315 1.00 86.69 240 PHE A C 1
ATOM 1813 O O . PHE A 1 240 ? -1.531 -8.420 -11.605 1.00 86.69 240 PHE A O 1
ATOM 1820 N N . HIS A 1 241 ? -2.457 -10.411 -12.089 1.00 85.12 241 HIS A N 1
ATOM 1821 C CA . HIS A 1 241 ? -3.159 -9.909 -13.256 1.00 85.12 241 HIS A CA 1
ATOM 1822 C C . HIS A 1 241 ? -4.380 -9.103 -12.813 1.00 85.12 241 HIS A C 1
ATOM 1824 O O . HIS A 1 241 ? -5.172 -9.557 -11.988 1.00 85.12 241 HIS A O 1
ATOM 1830 N N . ARG A 1 242 ? -4.540 -7.908 -13.378 1.00 81.50 242 ARG A N 1
ATOM 1831 C CA . ARG A 1 242 ? -5.733 -7.075 -13.208 1.00 81.50 242 ARG A CA 1
ATOM 1832 C C . ARG A 1 242 ? -6.036 -6.401 -14.523 1.00 81.50 242 ARG A C 1
ATOM 1834 O O . ARG A 1 242 ? -5.109 -6.050 -15.228 1.00 81.50 242 ARG A O 1
ATOM 1841 N N . GLU A 1 243 ? -7.295 -6.139 -14.821 1.00 77.75 243 GLU A N 1
ATOM 1842 C CA . GLU A 1 243 ? -7.657 -5.310 -15.968 1.00 77.75 243 GLU A CA 1
ATOM 1843 C C . GLU A 1 243 ? -8.444 -4.115 -15.458 1.00 77.75 243 GLU A C 1
ATOM 1845 O O . GLU A 1 243 ? -9.628 -4.218 -15.133 1.00 77.75 243 GLU A O 1
ATOM 1850 N N . LEU A 1 244 ? -7.771 -2.971 -15.327 1.00 73.06 244 LEU A N 1
ATOM 1851 C CA . LEU A 1 244 ? -8.471 -1.744 -14.990 1.00 73.06 244 LEU A CA 1
ATOM 1852 C C . LEU A 1 244 ? -9.337 -1.321 -16.176 1.00 73.06 244 LEU A C 1
ATOM 1854 O O . LEU A 1 244 ? -8.863 -1.302 -17.313 1.00 73.06 244 LEU A O 1
ATOM 1858 N N . PRO A 1 245 ? -10.605 -0.957 -15.942 1.00 63.94 245 PRO A N 1
ATOM 1859 C CA . PRO A 1 245 ? -11.564 -0.859 -17.022 1.00 63.94 245 PRO A CA 1
ATOM 1860 C C . PRO A 1 245 ? -11.530 0.552 -17.626 1.00 63.94 245 PRO A C 1
ATOM 1862 O O . PRO A 1 245 ? -12.517 1.297 -17.572 1.00 63.94 245 PRO A O 1
ATOM 1865 N N . PHE A 1 246 ? -10.363 0.933 -18.146 1.00 67.94 246 PHE A N 1
ATOM 1866 C CA . PHE A 1 246 ? -10.106 2.202 -18.813 1.00 67.94 246 PHE A CA 1
ATOM 1867 C C . PHE A 1 246 ? -9.719 1.962 -20.268 1.00 67.94 246 PHE A C 1
ATOM 1869 O O . PHE A 1 246 ? -9.035 0.999 -20.600 1.00 67.94 246 PHE A O 1
ATOM 1876 N N . ASP A 1 247 ? -10.128 2.884 -21.126 1.00 62.81 247 ASP A N 1
ATOM 1877 C CA . ASP A 1 247 ? -9.709 2.905 -22.518 1.00 62.81 247 ASP A CA 1
ATOM 1878 C 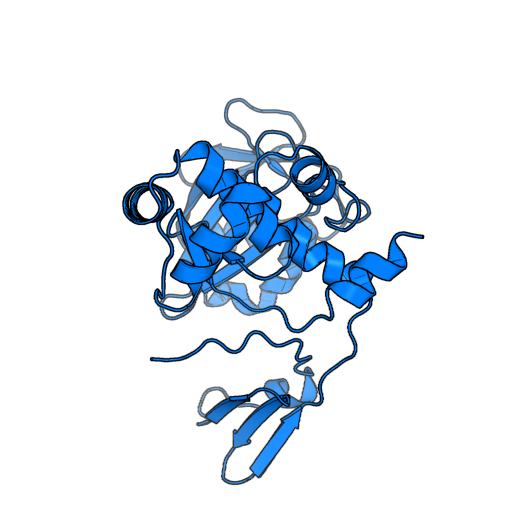C . ASP A 1 247 ? -8.278 3.461 -22.601 1.00 62.81 247 ASP A C 1
ATOM 1880 O O . ASP A 1 247 ? -8.054 4.663 -22.420 1.00 62.81 247 ASP A O 1
ATOM 1884 N N . LEU A 1 248 ? -7.306 2.564 -22.796 1.00 57.91 248 LEU A N 1
ATOM 1885 C CA . LEU A 1 248 ? -5.892 2.919 -22.885 1.00 57.91 248 LEU A CA 1
ATOM 1886 C C . LEU A 1 248 ? -5.638 3.890 -24.034 1.00 57.91 248 LEU A C 1
ATOM 1888 O O . LEU A 1 248 ? -4.991 4.904 -23.792 1.00 57.91 248 LEU A O 1
ATOM 1892 N N . GLU A 1 249 ? -6.209 3.656 -25.219 1.00 57.91 249 GLU A N 1
ATOM 1893 C CA . GLU A 1 249 ? -6.059 4.533 -26.390 1.00 57.91 249 GLU A CA 1
ATOM 1894 C C . GLU A 1 249 ? -6.565 5.943 -26.094 1.00 57.91 249 GLU A C 1
ATOM 1896 O O . GLU A 1 249 ? -5.927 6.936 -26.444 1.00 57.91 249 GLU A O 1
ATOM 1901 N N . ARG A 1 250 ? -7.662 6.054 -25.342 1.00 54.59 250 ARG A N 1
ATOM 1902 C CA . ARG A 1 250 ? -8.182 7.347 -24.893 1.00 54.59 250 ARG A CA 1
ATOM 1903 C C . ARG A 1 250 ? -7.227 8.051 -23.927 1.00 54.59 250 ARG A C 1
ATOM 1905 O O . ARG A 1 250 ? -7.027 9.256 -24.059 1.00 54.59 250 ARG A O 1
ATOM 1912 N N . ILE A 1 251 ? -6.588 7.332 -23.000 1.00 55.47 251 ILE A N 1
ATOM 1913 C CA . ILE A 1 251 ? -5.542 7.886 -22.113 1.00 55.47 251 ILE A CA 1
ATOM 1914 C C . ILE A 1 251 ? -4.320 8.321 -22.928 1.00 55.47 251 ILE A C 1
ATOM 1916 O O . ILE A 1 251 ? -3.725 9.357 -22.620 1.00 55.47 251 ILE A O 1
ATOM 1920 N N . GLU A 1 252 ? -3.961 7.558 -23.964 1.00 55.09 252 GLU A N 1
ATOM 1921 C CA . GLU A 1 252 ? -2.869 7.895 -24.875 1.00 55.09 252 GLU A CA 1
ATOM 1922 C C . GLU A 1 252 ? -3.212 9.096 -25.772 1.00 55.09 252 GLU A C 1
ATOM 1924 O O . GLU A 1 252 ? -2.334 9.894 -26.074 1.00 55.09 252 GLU A O 1
ATOM 1929 N N . SER A 1 253 ? -4.481 9.303 -26.135 1.00 51.22 253 SER A N 1
ATOM 1930 C CA . SER A 1 253 ? -4.925 10.458 -26.933 1.00 51.22 253 SER A CA 1
ATOM 1931 C C . SER A 1 253 ? -4.943 11.780 -26.157 1.00 51.22 253 SER A C 1
ATOM 1933 O O . SER A 1 253 ? -4.729 12.834 -26.746 1.00 51.22 253 SER A O 1
ATOM 1935 N N . PHE A 1 254 ? -5.091 11.737 -24.826 1.00 50.72 254 PHE A N 1
ATOM 1936 C CA . PHE A 1 254 ? -4.896 12.905 -23.952 1.00 50.72 254 PHE A CA 1
ATOM 1937 C C . PHE A 1 254 ? -3.403 13.269 -23.778 1.00 50.72 254 PHE A C 1
ATOM 1939 O O . PHE A 1 254 ? -3.064 14.047 -22.884 1.00 50.72 254 PHE A O 1
ATOM 1946 N N . ARG A 1 255 ? -2.502 12.655 -24.566 1.00 46.97 255 ARG A N 1
ATOM 1947 C CA . ARG A 1 255 ? -1.060 12.949 -24.632 1.00 46.97 255 ARG A CA 1
ATOM 1948 C C . ARG A 1 255 ? -0.698 13.994 -25.708 1.00 46.97 255 ARG A C 1
ATOM 1950 O O . ARG A 1 255 ? 0.493 14.170 -25.949 1.00 46.97 255 ARG A O 1
ATOM 1957 N N . ARG A 1 256 ? -1.674 14.654 -26.351 1.00 37.41 256 ARG A N 1
ATOM 1958 C CA . ARG A 1 256 ? -1.456 15.860 -27.177 1.00 37.41 256 ARG A CA 1
ATOM 1959 C C . ARG A 1 256 ? -1.916 17.114 -26.455 1.00 37.41 256 ARG A C 1
ATOM 1961 O O . ARG A 1 256 ? -2.985 17.045 -25.810 1.00 37.41 256 ARG A O 1
#

Radius of gyration: 19.96 Å; Cα contacts (8 Å, |Δi|>4): 415; chains: 1; bounding box: 53×39×49 Å

Foldseek 3Di:
DDDPAAAQFDPDCVNVVPDDPPFDWDWDQDPQAIWIDGPNDIDGTGGDDDDLLVVQLQLLVQLQLLQKDWLDKAFLVQVLVVLVVFDLDFDAKWWWDDDPRHIDTHNDDDVSTAIAGPSNVSCVCVVVSVQFGMWIKIHRPNQRWIWIWTDRPVDIDIDIDGNYPVDGSSPPCSLVCLVVVDLQVVVLVLLLVVQVPDQWADLVVSCVSSVHDSVSSVSNQSNCSSQQQWHADNVVRTIHGGHNPDDSVVSVVVVD

Solvent-accessible surface area (backbone atoms only — not comparable to full-atom values): 14670 Å² total; per-residue (Å²): 134,84,81,81,67,56,71,67,64,63,81,53,68,76,68,63,69,70,63,57,97,89,58,77,67,50,76,47,70,51,102,77,33,41,35,40,37,44,94,90,45,74,48,74,40,65,59,57,86,76,56,69,62,56,58,45,23,65,10,31,53,38,58,51,38,80,61,45,40,82,71,49,76,41,50,20,69,50,41,39,56,43,62,70,67,47,52,83,57,92,56,76,66,30,18,41,36,74,56,91,86,42,70,44,82,33,81,56,90,50,92,92,38,43,42,34,24,44,60,32,65,59,55,79,45,60,89,52,43,88,56,37,53,25,32,38,37,28,34,32,72,84,68,13,30,34,35,44,40,38,30,48,83,90,51,75,50,77,45,79,40,40,35,36,83,89,49,49,55,59,70,69,54,60,48,54,53,58,58,71,65,56,86,27,72,90,49,37,68,60,58,55,66,58,48,82,76,45,85,61,42,51,51,67,59,49,12,64,77,62,75,45,55,48,72,48,42,48,47,29,50,43,48,32,10,45,66,28,47,26,42,57,42,69,89,79,72,31,32,28,61,41,60,50,90,64,64,61,68,61,61,58,61,69,73,112

Organism: NCBI:txid1432792

Sequence (256 aa):
MTSVAHQNVYLGPSALGRLRDDESVAIAVGRDGVELERAGETLVEKRVRLPVRWVKGFSDVQVYQPGLRLFCECSGAEARRFLRSVPRNPAAGAYLARSGNTLRLSQLAVGGGMRVGGLHRLRVLDPLLGRIAGLRIWGYADAGVSAWDLNFGDARLFLLLSPEVQRGFSGEGQALQILAGGGWEGALARVRAELRWQAELDPARLAGNTGLGEPQVAAVLTALGARGLAGFDVTTQRYFHRELPFDLERIESFRR

Secondary structure (DSSP, 8-state):
--------B---HHHHTT--TT--EEEEEETTEEEEEETTEEEEEEBP---HHHHHHHHHHHHHGGG-EEEEEEEHHHHHHHHHHS-SS----EEEEEETTEEEEESS--TT-EEE--GGGGGGGGGGGGG--EEEEEEETTTTEEEEEEE-SS-EEEEEE-SSSSS-GGGS-HHHHHHHT-SSHHHHHHHHHHGGG-SSB-HHHHHHHHT--HHHHHHHHHHHHHTTSEEEETTTTEEEE----S-HHHHHHTT-

pLDDT: mean 79.34, std 15.16, range [24.28, 97.06]

Mean predicted aligned error: 9.86 Å